Protein AF-G9KV33-F1 (afdb_monomer_lite)

InterPro domains:
  IPR001870 B30.2/SPRY domain [PS50188] (143-244)
  IPR003879 Butyrophylin-like, SPRY domain [PR01407] (159-176)
  IPR003879 Butyrophylin-like, SPRY domain [PR01407] (197-221)
  IPR006574 SPRY-associated [PF13765] (164-207)
  IPR006574 SPRY-associated [SM00589] (160-211)
  IPR013320 Concanavalin A-like lectin/glucanase domain superfamily [SSF49899] (161-233)
  IPR043136 B30.2/SPRY domain superfamily [G3DSA:2.60.120.920] (146-242)
  IPR050143 Tripartite motif-containing [PTHR24103] (5-234)

Secondary structure (DSSP, 8-state):
--HHHHHHHHHHHHHHHHHHHHHHHHHHHHHHHHHHHHHHHHHHHHHHHHHHHHHHHHHHHHHHHHHHHHHHHHHHHHHHHHHHHHHHHHHHHHHHHHHHHHHTTS-HHHHHHTHHHHHHHHHT-PPPPPPPTT-S--HHHHHTTHHHHHHHHHHHHSPPPS--B-TTTS-TTEEE-TTSS-EEE-SS---S--TTS-SSSS---BS----SS--------TT-SS------------------

Sequence (244 aa):
HDFRAKCRNMEHALREKAKAFWAMRRSYEAIAKHNQVEAAWLEGRIRQEFDKLREFLRVEEQAILDAMAEEARQKQRLVEEKMKRLAEDTEALAQEIERLQVEMKEDDVSFLMKHKSRKRRLFCTMEPEPVQPGMLIDICKYLDSLQYRVWRKMVTSVESVPFSFDPNTAAGWLSVSDDLTSVTNHGYRMQVENPERFSSAPCLLGSCVFSQGSHTWEVDLGGLPSWRVGVVRLRQDTGAEGHS

pLDDT: mean 88.41, std 12.08, range [31.11, 98.5]

Structure (mmCIF, N/CA/C/O backbone):
data_AF-G9KV33-F1
#
_entry.id   AF-G9KV33-F1
#
loop_
_atom_site.group_PDB
_atom_site.id
_atom_site.type_symbol
_atom_site.label_atom_id
_atom_site.label_alt_id
_atom_site.label_comp_id
_atom_site.label_asym_id
_atom_site.label_entity_id
_atom_site.label_seq_id
_atom_site.pdbx_PDB_ins_code
_atom_site.Cartn_x
_atom_site.Cartn_y
_atom_site.Cartn_z
_atom_site.occupancy
_atom_site.B_iso_or_equiv
_atom_site.auth_seq_id
_atom_site.auth_comp_id
_atom_site.auth_asym_id
_atom_site.auth_atom_id
_atom_site.pdbx_PDB_model_num
ATOM 1 N N . HIS A 1 1 ? 56.643 -9.062 -58.586 1.00 54.03 1 HIS A N 1
ATOM 2 C CA . HIS A 1 1 ? 55.374 -9.214 -57.842 1.00 54.03 1 HIS A CA 1
ATOM 3 C C . HIS A 1 1 ? 55.405 -8.347 -56.590 1.00 54.03 1 HIS A C 1
ATOM 5 O O . HIS A 1 1 ? 56.363 -8.405 -55.830 1.00 54.03 1 HIS A O 1
ATOM 11 N N . ASP A 1 2 ? 54.402 -7.487 -56.434 1.00 67.88 2 ASP A N 1
ATOM 12 C CA . ASP A 1 2 ? 54.403 -6.320 -55.543 1.00 67.88 2 ASP A CA 1
ATOM 13 C C . ASP A 1 2 ? 54.003 -6.654 -54.090 1.00 67.88 2 ASP A C 1
ATOM 15 O O . ASP A 1 2 ? 52.897 -6.377 -53.622 1.00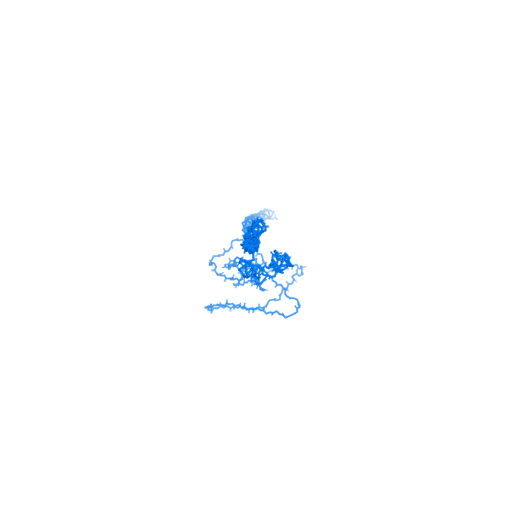 67.88 2 ASP A O 1
ATOM 19 N N . PHE A 1 3 ? 54.921 -7.283 -53.352 1.00 79.94 3 PHE A N 1
ATOM 20 C CA . PHE A 1 3 ? 54.726 -7.600 -51.931 1.00 79.94 3 PHE A CA 1
ATOM 21 C C . PHE A 1 3 ? 54.572 -6.348 -51.050 1.00 79.94 3 PHE A C 1
ATOM 23 O O . PHE A 1 3 ? 53.872 -6.394 -50.039 1.00 79.94 3 PHE A O 1
ATOM 30 N N . ARG A 1 4 ? 55.167 -5.210 -51.437 1.00 85.00 4 ARG A N 1
ATOM 31 C CA . ARG A 1 4 ? 55.078 -3.956 -50.668 1.00 85.00 4 ARG A CA 1
ATOM 32 C C . ARG A 1 4 ? 53.677 -3.347 -50.728 1.00 85.00 4 ARG A C 1
ATOM 34 O O . ARG A 1 4 ? 53.190 -2.890 -49.696 1.00 85.00 4 ARG A O 1
ATOM 41 N N . ALA A 1 5 ? 53.005 -3.372 -51.882 1.00 87.94 5 ALA A N 1
ATOM 42 C CA . ALA A 1 5 ? 51.604 -2.953 -51.962 1.00 87.94 5 ALA A CA 1
ATOM 43 C C . ALA A 1 5 ? 50.682 -3.848 -51.123 1.00 87.94 5 ALA A C 1
ATOM 45 O O . ALA A 1 5 ? 49.816 -3.338 -50.414 1.00 87.94 5 ALA A O 1
ATOM 46 N N . LYS A 1 6 ? 50.918 -5.167 -51.113 1.00 88.75 6 LYS A N 1
ATOM 47 C CA . LYS A 1 6 ? 50.155 -6.100 -50.269 1.00 88.75 6 LYS A CA 1
ATOM 48 C C . LYS A 1 6 ? 50.308 -5.789 -48.774 1.00 88.75 6 LYS A C 1
ATOM 50 O O . LYS A 1 6 ? 49.311 -5.792 -48.055 1.00 88.75 6 LYS A O 1
ATOM 55 N N . CYS A 1 7 ? 51.519 -5.464 -48.314 1.00 89.81 7 CYS A N 1
ATOM 56 C CA . CYS A 1 7 ? 51.752 -5.052 -46.926 1.00 89.81 7 CYS A CA 1
ATOM 57 C C . CYS A 1 7 ? 51.040 -3.736 -46.574 1.00 89.81 7 CYS A C 1
ATOM 59 O O . CYS A 1 7 ? 50.411 -3.667 -45.523 1.00 89.81 7 CYS A O 1
ATOM 61 N N . ARG A 1 8 ? 51.065 -2.727 -47.458 1.00 92.06 8 ARG A N 1
ATOM 62 C CA . ARG A 1 8 ? 50.332 -1.460 -47.246 1.00 92.06 8 ARG A CA 1
ATOM 63 C C . ARG A 1 8 ? 48.820 -1.670 -47.148 1.00 92.06 8 ARG A C 1
ATOM 65 O O . ARG A 1 8 ? 48.179 -1.090 -46.276 1.00 92.06 8 ARG A O 1
ATOM 72 N N . ASN A 1 9 ? 48.257 -2.540 -47.987 1.00 92.81 9 ASN A N 1
ATOM 73 C CA . ASN A 1 9 ? 46.834 -2.883 -47.921 1.00 92.81 9 ASN A CA 1
ATOM 74 C C . ASN A 1 9 ? 46.480 -3.589 -46.602 1.00 92.81 9 ASN A C 1
ATOM 76 O O . ASN A 1 9 ? 45.450 -3.287 -46.002 1.00 92.81 9 ASN A O 1
ATOM 80 N N . MET A 1 10 ? 47.342 -4.494 -46.126 1.00 94.50 10 MET A N 1
ATOM 81 C CA . MET A 1 10 ? 47.155 -5.161 -44.834 1.00 94.50 10 MET A CA 1
ATOM 82 C C . MET A 1 10 ? 47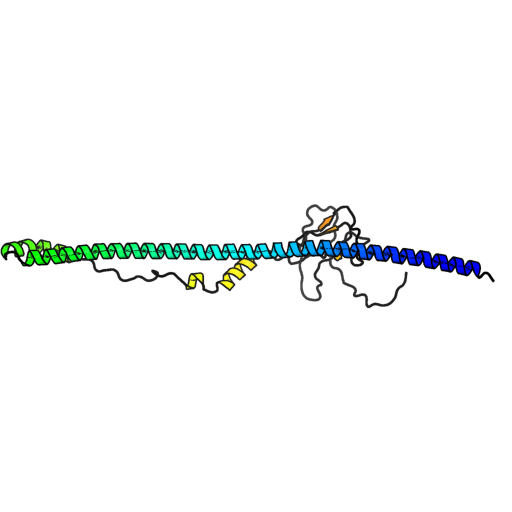.239 -4.172 -43.664 1.00 94.50 10 MET A C 1
ATOM 84 O O . MET A 1 10 ? 46.399 -4.208 -42.770 1.00 94.50 10 MET A O 1
ATOM 88 N N . GLU A 1 11 ? 48.212 -3.260 -43.682 1.00 96.00 11 GLU A N 1
ATOM 89 C CA . GLU A 1 11 ? 48.347 -2.209 -42.671 1.00 96.00 11 GLU A CA 1
ATOM 90 C C . GLU A 1 11 ? 47.096 -1.323 -42.616 1.00 96.00 11 GLU A C 1
ATOM 92 O O . GLU A 1 11 ? 46.556 -1.079 -41.536 1.00 96.00 11 GLU A O 1
ATOM 97 N N . HIS A 1 12 ? 46.590 -0.891 -43.775 1.00 95.50 12 HIS A N 1
ATOM 98 C CA . HIS A 1 12 ? 45.349 -0.126 -43.859 1.00 95.50 12 HIS A CA 1
ATOM 99 C C . HIS A 1 12 ? 44.163 -0.906 -43.269 1.00 95.50 12 HIS A C 1
ATOM 101 O O . HIS A 1 12 ? 43.431 -0.377 -42.435 1.00 95.50 12 HIS A O 1
ATOM 107 N N . ALA A 1 13 ? 44.005 -2.186 -43.625 1.00 96.19 13 ALA A N 1
ATOM 108 C CA . ALA A 1 13 ? 42.945 -3.034 -43.079 1.00 96.19 13 ALA A CA 1
ATOM 109 C C . ALA A 1 13 ? 43.039 -3.194 -41.550 1.00 96.19 13 ALA A C 1
ATOM 111 O O . ALA A 1 13 ? 42.018 -3.181 -40.862 1.00 96.19 13 ALA A O 1
ATOM 112 N N . LEU A 1 14 ? 44.251 -3.312 -40.997 1.00 96.75 14 LEU A N 1
ATOM 113 C CA . LEU A 1 14 ? 44.466 -3.369 -39.549 1.00 96.75 14 LEU A CA 1
ATOM 114 C C . LEU A 1 14 ? 44.130 -2.040 -38.860 1.00 96.75 14 LEU A C 1
ATOM 116 O O . LEU A 1 14 ? 43.531 -2.060 -37.786 1.00 96.75 14 LEU A O 1
ATOM 120 N N . ARG A 1 15 ? 44.456 -0.895 -39.474 1.00 96.38 15 ARG A N 1
ATOM 121 C CA . ARG A 1 15 ? 44.078 0.432 -38.957 1.00 96.38 15 ARG A CA 1
ATOM 122 C C . ARG A 1 15 ? 42.558 0.612 -38.918 1.00 96.38 15 ARG A C 1
ATOM 124 O O . ARG A 1 15 ? 42.040 1.074 -37.905 1.00 96.38 15 ARG A O 1
ATOM 131 N N . GLU A 1 16 ? 41.844 0.206 -39.967 1.00 96.88 16 GLU A N 1
ATOM 132 C CA . GLU A 1 16 ? 40.374 0.258 -39.991 1.00 96.88 16 GLU A CA 1
ATOM 133 C C . GLU A 1 16 ? 39.752 -0.682 -38.953 1.00 96.88 16 GLU A C 1
ATOM 135 O O . GLU A 1 16 ? 38.866 -0.270 -38.203 1.00 96.88 16 GLU A O 1
ATOM 140 N N . LYS A 1 17 ? 40.279 -1.908 -38.808 1.00 96.50 17 LYS A N 1
ATOM 141 C CA . LYS A 1 17 ? 39.870 -2.809 -37.719 1.00 96.50 17 LYS A CA 1
ATOM 142 C C . LYS A 1 17 ? 40.090 -2.164 -36.354 1.00 96.50 17 LYS A C 1
ATOM 144 O O . LYS A 1 17 ? 39.175 -2.163 -35.539 1.00 96.50 17 LYS A O 1
ATOM 149 N N . ALA A 1 18 ? 41.261 -1.576 -36.106 1.00 97.00 18 ALA A N 1
ATOM 150 C CA . ALA A 1 18 ? 41.549 -0.909 -34.839 1.00 97.00 18 ALA A CA 1
ATOM 151 C C . ALA A 1 18 ? 40.544 0.217 -34.546 1.00 97.00 18 ALA A C 1
ATOM 153 O O . ALA A 1 18 ? 40.041 0.296 -33.427 1.00 97.00 18 ALA A O 1
ATOM 154 N N . LYS A 1 19 ? 40.188 1.043 -35.542 1.00 96.94 19 LYS A N 1
ATOM 155 C CA . LYS A 1 19 ? 39.136 2.065 -35.396 1.00 96.94 19 LYS A CA 1
ATOM 156 C C . LYS A 1 19 ? 37.785 1.452 -35.019 1.00 96.94 19 LYS A C 1
ATOM 158 O O . LYS A 1 19 ? 37.133 1.971 -34.117 1.00 96.94 19 LYS A O 1
ATOM 163 N N . ALA A 1 20 ? 37.392 0.346 -35.654 1.00 96.12 20 ALA A N 1
ATOM 164 C CA . ALA A 1 20 ? 36.152 -0.359 -35.329 1.00 96.12 20 ALA A CA 1
ATOM 165 C C . ALA A 1 20 ? 36.153 -0.895 -33.884 1.00 96.12 20 ALA A C 1
ATOM 167 O O . ALA A 1 20 ? 35.187 -0.688 -33.154 1.00 96.12 20 ALA A O 1
ATOM 168 N N . PHE A 1 21 ? 37.261 -1.496 -33.430 1.00 96.00 21 PHE A N 1
ATOM 169 C CA . PHE A 1 21 ? 37.419 -1.922 -32.032 1.00 96.00 21 PHE A CA 1
ATOM 170 C C . PHE A 1 21 ? 37.322 -0.744 -31.053 1.00 96.00 21 PHE A C 1
ATOM 172 O O . PHE A 1 21 ? 36.669 -0.859 -30.016 1.00 96.00 21 PHE A O 1
ATOM 179 N N . TRP A 1 22 ? 37.927 0.403 -31.378 1.00 96.00 22 TRP A N 1
ATOM 180 C CA . TRP A 1 22 ? 37.827 1.614 -30.556 1.00 96.00 22 TRP A CA 1
ATOM 181 C C . TRP A 1 22 ? 36.401 2.172 -30.490 1.00 96.00 22 TRP A C 1
ATOM 183 O O . TRP A 1 22 ? 35.961 2.573 -29.412 1.00 96.00 22 TRP A O 1
ATOM 193 N N . ALA A 1 23 ? 35.673 2.186 -31.609 1.00 93.94 23 ALA A N 1
ATOM 194 C CA . ALA A 1 23 ? 34.271 2.597 -31.643 1.00 93.94 23 ALA A CA 1
ATOM 195 C C . ALA A 1 23 ? 33.396 1.665 -30.791 1.00 93.94 23 ALA A C 1
ATOM 197 O O . ALA A 1 23 ? 32.640 2.136 -29.944 1.00 93.94 23 ALA A O 1
ATOM 198 N N . MET A 1 24 ? 33.582 0.350 -30.934 1.00 94.19 24 MET A N 1
ATOM 199 C CA . MET A 1 24 ? 32.853 -0.654 -30.160 1.00 94.19 24 MET A CA 1
ATOM 200 C C . MET A 1 24 ? 33.126 -0.530 -28.656 1.00 94.19 24 MET A C 1
ATOM 202 O O . MET A 1 24 ? 32.202 -0.536 -27.847 1.00 94.19 24 MET A O 1
ATOM 206 N N . ARG A 1 25 ? 34.392 -0.333 -28.266 1.00 95.31 25 ARG A N 1
ATOM 207 C CA . ARG A 1 25 ? 34.757 -0.086 -26.865 1.00 95.31 25 ARG A CA 1
ATOM 208 C C . ARG A 1 25 ? 34.033 1.136 -26.294 1.00 95.31 25 ARG A C 1
ATOM 210 O O . ARG A 1 25 ? 33.525 1.060 -25.180 1.00 95.31 25 ARG A O 1
ATOM 217 N N . ARG A 1 26 ? 33.953 2.240 -27.046 1.00 93.69 26 ARG A N 1
ATOM 218 C CA . ARG A 1 26 ? 33.202 3.434 -26.620 1.00 93.69 26 ARG A CA 1
ATOM 219 C C . ARG A 1 26 ? 31.708 3.160 -26.465 1.00 93.69 26 ARG A C 1
ATOM 221 O O . ARG A 1 26 ? 31.120 3.666 -25.515 1.00 93.69 26 ARG A O 1
ATOM 228 N N . SER A 1 27 ? 31.116 2.364 -27.358 1.00 92.50 27 SER A N 1
ATOM 229 C CA . SER A 1 27 ? 29.706 1.959 -27.258 1.00 92.50 27 SER A CA 1
ATOM 230 C C . SER A 1 27 ? 29.458 1.181 -25.957 1.00 92.50 27 SER A C 1
ATOM 232 O O . SER A 1 27 ? 28.605 1.568 -25.159 1.00 92.50 27 SER A O 1
ATOM 234 N N . TYR A 1 28 ? 30.304 0.194 -25.633 1.00 93.62 28 TYR A N 1
ATOM 235 C CA . TYR A 1 28 ? 30.221 -0.526 -24.353 1.00 93.62 28 TYR A CA 1
ATOM 236 C C . TYR A 1 28 ? 30.439 0.366 -23.124 1.00 93.62 28 TYR A C 1
ATOM 238 O O . TYR A 1 28 ? 29.733 0.218 -22.128 1.00 93.62 28 TYR A O 1
ATOM 246 N N . GLU A 1 29 ? 31.386 1.306 -23.172 1.00 94.62 29 GLU A N 1
ATOM 247 C CA . GLU A 1 29 ? 31.596 2.274 -22.087 1.00 94.62 29 GLU A CA 1
ATOM 248 C C . GLU A 1 29 ? 30.366 3.182 -21.886 1.00 94.62 29 GLU A C 1
ATOM 250 O O . GLU A 1 29 ? 30.030 3.517 -20.748 1.00 94.62 29 GLU A O 1
ATOM 255 N N . ALA A 1 30 ? 29.672 3.561 -22.965 1.00 92.25 30 ALA A N 1
ATOM 256 C CA . ALA A 1 30 ? 28.431 4.330 -22.899 1.00 92.25 30 ALA A CA 1
ATOM 257 C C . ALA A 1 30 ? 27.274 3.506 -22.310 1.00 92.25 30 ALA A C 1
ATOM 259 O O . ALA A 1 30 ? 26.591 3.996 -21.411 1.00 92.25 30 ALA A O 1
ATOM 260 N N . ILE A 1 31 ? 27.106 2.251 -22.745 1.00 92.69 31 ILE A N 1
ATOM 261 C CA . ILE A 1 31 ? 26.109 1.315 -22.197 1.00 92.69 31 ILE A CA 1
ATOM 262 C C . ILE A 1 31 ? 26.347 1.094 -20.701 1.00 92.69 31 ILE A C 1
ATOM 264 O O . ILE A 1 31 ? 25.420 1.192 -19.905 1.00 92.69 31 ILE A O 1
ATOM 268 N N . ALA A 1 32 ? 27.594 0.867 -20.282 1.00 94.38 32 ALA A N 1
ATOM 269 C CA . ALA A 1 32 ? 27.912 0.657 -18.871 1.00 94.38 32 ALA A CA 1
ATOM 270 C C . ALA A 1 32 ? 27.520 1.863 -18.000 1.00 94.38 32 ALA A C 1
ATOM 272 O O . ALA A 1 32 ? 26.936 1.689 -16.931 1.00 94.38 32 ALA A O 1
ATOM 273 N N . LYS A 1 33 ? 27.804 3.087 -18.463 1.00 94.06 33 LYS A N 1
ATOM 274 C CA . LYS A 1 33 ? 27.403 4.318 -17.763 1.00 94.06 33 LYS A CA 1
ATOM 275 C C . LYS A 1 33 ? 25.887 4.486 -17.725 1.00 94.06 33 LYS A C 1
ATOM 277 O O . LYS A 1 33 ? 25.348 4.851 -16.687 1.00 94.06 33 LYS A O 1
ATOM 282 N N . HIS A 1 34 ? 25.215 4.220 -18.841 1.00 90.81 34 HIS A N 1
ATOM 283 C CA . HIS A 1 34 ? 23.761 4.282 -18.931 1.00 90.81 34 HIS A CA 1
ATOM 284 C C . HIS A 1 34 ? 23.099 3.323 -17.945 1.00 90.81 34 HIS A C 1
ATOM 286 O O . HIS A 1 34 ? 22.328 3.776 -17.106 1.00 90.81 34 HIS A O 1
ATOM 292 N N . ASN A 1 35 ? 23.508 2.053 -17.952 1.00 93.00 35 ASN A N 1
ATOM 293 C CA . ASN A 1 35 ? 22.983 1.033 -17.050 1.00 93.00 35 ASN A CA 1
ATOM 294 C C . ASN A 1 35 ? 23.198 1.399 -15.577 1.00 93.00 35 ASN A C 1
ATOM 296 O O . ASN A 1 35 ? 22.336 1.124 -14.752 1.00 93.00 35 ASN A O 1
ATOM 300 N N . GLN A 1 36 ? 24.326 2.026 -15.221 1.00 94.94 36 GLN A N 1
ATOM 301 C CA . GLN A 1 36 ? 24.549 2.498 -13.848 1.00 94.94 36 GLN A CA 1
ATOM 302 C C . GLN A 1 36 ? 23.550 3.586 -13.440 1.00 94.94 36 GLN A C 1
ATOM 304 O O . GLN A 1 3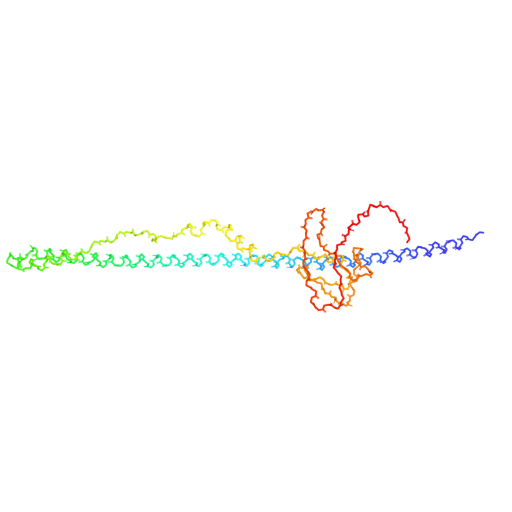6 ? 23.004 3.534 -12.338 1.00 94.94 36 GLN A O 1
ATOM 309 N N . VAL A 1 37 ? 23.308 4.563 -14.319 1.00 91.81 37 VAL A N 1
ATOM 310 C CA . VAL A 1 37 ? 22.351 5.648 -14.065 1.00 91.81 37 VAL A CA 1
ATOM 311 C C . VAL A 1 37 ? 20.926 5.104 -13.996 1.00 91.81 37 VAL A C 1
ATOM 313 O O . VAL A 1 37 ? 20.204 5.418 -13.052 1.00 91.81 37 VAL A O 1
ATOM 316 N N . GLU A 1 38 ? 20.536 4.259 -14.950 1.00 90.69 38 GLU A N 1
ATOM 317 C CA . GLU A 1 38 ? 19.209 3.643 -14.979 1.00 90.69 38 GLU A CA 1
ATOM 318 C C . GLU A 1 38 ? 18.971 2.727 -13.782 1.00 90.69 38 GLU A C 1
ATOM 320 O O . GLU A 1 38 ? 17.898 2.781 -13.194 1.00 90.69 38 GLU A O 1
ATOM 325 N N . ALA A 1 39 ? 19.965 1.938 -13.360 1.00 94.88 39 ALA A N 1
ATOM 326 C CA . ALA A 1 39 ? 19.839 1.087 -12.181 1.00 94.88 39 ALA A CA 1
ATOM 327 C C . ALA A 1 39 ? 19.607 1.913 -10.909 1.00 94.88 39 ALA A C 1
ATOM 329 O O . ALA A 1 39 ? 18.719 1.586 -10.126 1.00 94.88 39 ALA A O 1
ATOM 330 N N . ALA A 1 40 ? 20.363 2.998 -10.716 1.00 95.62 40 ALA A N 1
ATOM 331 C CA . ALA A 1 40 ? 20.184 3.882 -9.565 1.00 95.62 40 ALA A CA 1
ATOM 332 C C . ALA A 1 40 ? 18.811 4.575 -9.584 1.00 95.62 40 ALA A C 1
ATOM 334 O O . ALA A 1 40 ? 18.138 4.662 -8.554 1.00 95.62 40 ALA A O 1
ATOM 335 N N . TRP A 1 41 ? 18.375 5.035 -10.760 1.00 92.38 41 TRP A N 1
ATOM 336 C CA . TRP A 1 41 ? 17.048 5.620 -10.942 1.00 92.38 41 TRP A CA 1
ATOM 337 C C . TRP A 1 41 ? 15.933 4.601 -10.656 1.00 92.38 41 TRP A C 1
ATOM 339 O O . TRP A 1 41 ? 15.038 4.886 -9.858 1.00 92.38 41 TRP A O 1
ATOM 349 N N . LEU A 1 42 ? 16.024 3.392 -11.221 1.00 93.25 42 LEU A N 1
ATOM 350 C CA . LEU A 1 42 ? 15.050 2.313 -11.042 1.00 93.25 42 LEU A CA 1
ATOM 351 C C . LEU A 1 42 ? 14.965 1.880 -9.579 1.00 93.25 42 LEU A C 1
ATOM 353 O O . LEU A 1 42 ? 13.873 1.701 -9.046 1.00 93.25 42 LEU A O 1
ATOM 357 N N . GLU A 1 43 ? 16.104 1.757 -8.902 1.00 96.69 43 GLU A N 1
ATOM 358 C CA . GLU A 1 43 ? 16.156 1.441 -7.478 1.00 96.69 43 GLU A CA 1
ATOM 359 C C . GLU A 1 43 ? 15.433 2.510 -6.642 1.00 96.69 43 GLU A C 1
ATOM 361 O O . GLU A 1 43 ? 14.632 2.183 -5.763 1.00 96.69 43 GLU A O 1
ATOM 366 N N . GLY A 1 44 ? 15.666 3.793 -6.939 1.00 95.69 44 GLY A N 1
ATOM 367 C CA . GLY A 1 44 ? 14.947 4.904 -6.318 1.00 95.69 44 GLY A CA 1
ATOM 368 C C . GLY A 1 44 ? 13.440 4.842 -6.573 1.00 95.69 44 GLY A C 1
ATOM 369 O O . GLY A 1 44 ? 12.651 5.012 -5.642 1.00 95.69 44 GLY A O 1
ATOM 370 N N . ARG A 1 45 ? 13.032 4.536 -7.807 1.00 92.50 45 ARG A N 1
ATOM 371 C CA . ARG A 1 45 ? 11.620 4.440 -8.184 1.00 92.50 45 ARG A CA 1
ATOM 372 C C . ARG A 1 45 ? 10.913 3.273 -7.498 1.00 92.50 45 ARG A C 1
ATOM 374 O O . ARG A 1 45 ? 9.845 3.468 -6.926 1.00 92.50 45 ARG A O 1
ATOM 381 N N . ILE A 1 46 ? 11.533 2.093 -7.476 1.00 93.94 46 ILE A N 1
ATOM 382 C CA . ILE A 1 46 ? 11.016 0.926 -6.749 1.00 93.94 46 ILE A CA 1
ATOM 383 C C . ILE A 1 46 ? 10.819 1.284 -5.274 1.00 93.94 46 ILE A C 1
ATOM 385 O O . ILE A 1 46 ? 9.752 1.028 -4.723 1.00 93.94 46 ILE A O 1
ATOM 389 N N . ARG A 1 47 ? 11.801 1.933 -4.633 1.00 97.50 47 ARG A N 1
ATOM 390 C CA . ARG A 1 47 ? 11.656 2.377 -3.237 1.00 97.50 47 ARG A CA 1
ATOM 391 C C . ARG A 1 47 ? 10.452 3.297 -3.044 1.00 97.50 47 ARG A C 1
ATOM 393 O O . ARG A 1 47 ? 9.674 3.050 -2.131 1.00 97.50 47 ARG A O 1
ATOM 400 N N . GLN A 1 48 ? 10.266 4.290 -3.915 1.00 94.94 48 GLN A N 1
ATOM 401 C CA . GLN A 1 48 ? 9.125 5.207 -3.835 1.00 94.94 48 GLN A CA 1
ATOM 402 C C . GLN A 1 48 ? 7.778 4.480 -3.920 1.00 94.94 48 GLN A C 1
ATOM 404 O O . GLN A 1 48 ? 6.890 4.766 -3.119 1.00 94.94 48 GLN A O 1
ATOM 409 N N . GLU A 1 49 ? 7.614 3.529 -4.845 1.00 92.00 49 GLU A N 1
ATOM 410 C CA . GLU A 1 49 ? 6.363 2.763 -4.953 1.00 92.00 49 GLU A CA 1
ATOM 411 C C . GLU A 1 49 ? 6.103 1.917 -3.697 1.00 92.00 49 GLU A C 1
ATOM 413 O O . GLU A 1 49 ? 4.989 1.902 -3.172 1.00 92.00 49 GLU A O 1
ATOM 418 N N . PHE A 1 50 ? 7.136 1.280 -3.139 1.00 95.75 50 PHE A N 1
ATOM 419 C CA . PHE A 1 50 ? 7.008 0.555 -1.871 1.00 95.75 50 PHE A CA 1
ATOM 420 C C . PHE A 1 50 ? 6.721 1.477 -0.681 1.00 95.75 50 PHE A C 1
ATOM 422 O O . PHE A 1 50 ? 5.986 1.086 0.227 1.00 95.75 50 PHE A O 1
ATOM 429 N N . ASP A 1 51 ? 7.269 2.689 -0.667 1.00 96.94 51 ASP A N 1
ATOM 430 C CA . ASP A 1 51 ? 7.022 3.652 0.403 1.00 96.94 51 ASP A CA 1
ATOM 431 C C . ASP A 1 51 ? 5.574 4.156 0.393 1.00 96.94 51 ASP A C 1
ATOM 433 O O . ASP A 1 51 ? 4.990 4.287 1.467 1.00 96.94 51 ASP A O 1
ATOM 437 N N . LYS A 1 52 ? 4.937 4.308 -0.779 1.00 94.19 52 LYS A N 1
ATOM 438 C CA . LYS A 1 52 ? 3.487 4.579 -0.863 1.00 94.19 52 LYS A CA 1
ATOM 439 C C . LYS A 1 52 ? 2.662 3.473 -0.197 1.00 94.19 52 LYS A C 1
ATOM 441 O O . LYS A 1 52 ? 1.750 3.761 0.575 1.00 94.19 52 LYS A O 1
ATOM 446 N N . LEU A 1 53 ? 2.998 2.205 -0.457 1.00 95.75 53 LEU A N 1
ATOM 447 C CA . LEU A 1 53 ? 2.306 1.058 0.148 1.00 95.75 53 LEU A CA 1
ATOM 448 C C . LEU A 1 53 ? 2.525 0.992 1.665 1.00 95.75 53 LEU A C 1
ATOM 450 O O . LEU A 1 53 ? 1.597 0.707 2.421 1.00 95.75 53 LEU A O 1
ATOM 454 N N . ARG A 1 54 ? 3.749 1.268 2.126 1.00 97.00 54 ARG A N 1
ATOM 455 C CA . ARG A 1 54 ? 4.067 1.333 3.560 1.00 97.00 54 ARG A CA 1
ATOM 456 C C . ARG A 1 54 ? 3.317 2.459 4.253 1.00 97.00 54 ARG A C 1
ATOM 458 O O . ARG A 1 54 ? 2.831 2.254 5.359 1.00 97.00 54 ARG A O 1
ATOM 465 N N . GLU A 1 55 ? 3.220 3.621 3.618 1.00 96.81 55 GLU A N 1
ATOM 466 C CA . GLU A 1 55 ? 2.487 4.754 4.172 1.00 96.81 55 GLU A CA 1
ATOM 467 C C . GLU A 1 55 ? 0.995 4.447 4.287 1.00 96.81 55 GLU A C 1
ATOM 469 O O . GLU A 1 55 ? 0.411 4.656 5.347 1.00 96.81 55 GLU A O 1
ATOM 474 N N . PHE A 1 56 ? 0.401 3.830 3.261 1.00 97.12 56 PHE A N 1
ATOM 475 C CA . PHE A 1 56 ? -0.972 3.328 3.337 1.00 97.12 56 PHE A CA 1
ATOM 476 C C . PHE A 1 56 ? -1.178 2.403 4.548 1.00 97.12 56 PHE A C 1
ATOM 478 O O . PHE A 1 56 ? -2.135 2.571 5.303 1.00 97.12 56 PHE A O 1
ATOM 485 N N . LEU A 1 57 ? -0.268 1.443 4.760 1.00 97.19 57 LEU A N 1
ATOM 486 C CA . LEU A 1 57 ? -0.352 0.516 5.891 1.00 97.19 57 LEU A CA 1
ATOM 487 C C . LEU A 1 57 ? -0.264 1.233 7.240 1.00 97.19 57 LEU A C 1
ATOM 489 O O . LEU A 1 57 ? -1.039 0.904 8.132 1.00 97.19 57 LEU A O 1
ATOM 493 N N . ARG A 1 58 ? 0.634 2.216 7.381 1.00 98.25 58 ARG A N 1
ATOM 494 C CA . ARG A 1 58 ? 0.757 3.015 8.611 1.00 98.25 58 ARG A CA 1
ATOM 495 C C . ARG A 1 58 ? -0.513 3.798 8.910 1.00 98.25 58 ARG A C 1
ATOM 497 O O . ARG A 1 58 ? -0.963 3.816 10.051 1.00 98.25 58 ARG A O 1
ATOM 504 N N . VAL A 1 59 ? -1.096 4.428 7.891 1.00 97.62 59 VAL A N 1
ATOM 505 C CA . VAL A 1 59 ? -2.335 5.202 8.036 1.00 97.62 59 VAL A CA 1
ATOM 506 C C . VAL A 1 59 ? -3.498 4.295 8.442 1.00 97.62 59 VAL A C 1
ATOM 508 O O . VAL A 1 59 ? -4.232 4.627 9.371 1.00 97.62 59 VAL A O 1
ATOM 511 N N . GLU A 1 60 ? -3.661 3.137 7.796 1.00 97.12 60 GLU A N 1
ATOM 512 C CA . GLU A 1 60 ? -4.716 2.178 8.151 1.00 97.12 60 GLU A CA 1
ATOM 513 C C . GLU A 1 60 ? -4.504 1.566 9.545 1.00 97.12 60 GLU A C 1
ATOM 515 O O . GLU A 1 60 ? -5.465 1.450 10.305 1.00 97.12 60 GLU A O 1
ATOM 520 N N . GLU A 1 61 ? -3.268 1.217 9.916 1.00 97.81 61 GLU A N 1
ATOM 521 C CA . GLU A 1 61 ? -2.934 0.745 11.267 1.00 97.81 61 GLU A CA 1
ATOM 522 C C . GLU A 1 61 ? -3.319 1.787 12.323 1.00 97.81 61 GLU A C 1
ATOM 524 O O . GLU A 1 61 ? -4.052 1.471 13.264 1.00 97.81 61 GLU A O 1
ATOM 529 N N . GLN A 1 62 ? -2.895 3.039 12.135 1.00 98.38 62 GLN A N 1
ATOM 530 C CA . GLN A 1 62 ? -3.193 4.120 13.068 1.00 98.38 62 GLN A CA 1
ATOM 531 C C . GLN A 1 62 ? -4.699 4.383 13.170 1.00 98.38 62 GLN A C 1
ATOM 533 O O . GLN A 1 62 ? -5.226 4.483 14.275 1.00 98.38 62 GLN A O 1
ATOM 538 N N . ALA A 1 63 ? -5.418 4.413 12.045 1.00 97.50 63 ALA A N 1
ATOM 539 C CA . ALA A 1 63 ? -6.865 4.623 12.041 1.00 97.50 63 ALA A CA 1
ATOM 540 C C . ALA A 1 63 ? -7.618 3.536 12.831 1.00 97.50 63 ALA A C 1
ATOM 542 O O . ALA A 1 63 ? -8.599 3.823 13.523 1.00 97.50 63 ALA A O 1
ATOM 543 N N . ILE A 1 64 ? -7.160 2.283 12.752 1.00 97.38 64 ILE A N 1
ATOM 544 C CA . ILE A 1 64 ? -7.744 1.165 13.500 1.00 97.38 64 ILE A CA 1
ATOM 545 C C . ILE A 1 64 ? -7.430 1.287 14.995 1.00 97.38 64 ILE A C 1
ATOM 547 O O . ILE A 1 64 ? -8.328 1.090 15.819 1.00 97.38 64 ILE A O 1
ATOM 551 N N . LEU A 1 65 ? -6.192 1.643 15.350 1.00 98.12 65 LEU A N 1
ATOM 552 C CA . LEU A 1 65 ? -5.787 1.871 16.740 1.00 98.12 65 LEU A CA 1
ATOM 553 C C . LEU A 1 65 ? -6.552 3.038 17.376 1.00 98.12 65 LEU A C 1
ATOM 555 O O . LEU A 1 65 ? -7.037 2.895 18.497 1.00 98.12 65 LEU A O 1
ATOM 559 N N . ASP A 1 66 ? -6.734 4.144 16.656 1.00 98.50 66 ASP A N 1
ATOM 560 C CA . ASP A 1 66 ? -7.489 5.311 17.125 1.00 98.50 66 ASP A CA 1
ATOM 561 C C . ASP A 1 66 ? -8.963 4.963 17.359 1.00 98.50 66 ASP A C 1
ATOM 563 O O . ASP A 1 66 ? -9.538 5.289 18.401 1.00 98.50 66 ASP A O 1
ATOM 567 N N . ALA A 1 67 ? -9.576 4.229 16.424 1.00 97.75 67 ALA A N 1
ATOM 568 C CA . ALA A 1 67 ? -10.952 3.763 16.568 1.00 97.75 67 ALA A CA 1
ATOM 569 C C . ALA A 1 67 ? -11.127 2.797 17.754 1.00 97.75 67 ALA A C 1
ATOM 571 O O . ALA A 1 67 ? -12.189 2.778 18.379 1.00 97.75 67 ALA A O 1
ATOM 572 N N . MET A 1 68 ? -10.118 1.977 18.061 1.00 97.88 68 MET A N 1
ATOM 573 C CA . MET A 1 68 ? -10.110 1.102 19.238 1.00 97.88 68 MET A CA 1
ATOM 574 C C . MET A 1 68 ? -9.932 1.903 20.530 1.00 97.88 68 MET A C 1
ATOM 576 O O . MET A 1 68 ? -10.679 1.696 21.486 1.00 97.88 68 MET A O 1
ATOM 580 N N . ALA A 1 69 ? -9.007 2.864 20.546 1.00 98.12 69 ALA A N 1
ATOM 581 C CA . ALA A 1 69 ? -8.755 3.719 21.698 1.00 98.12 69 ALA A CA 1
ATOM 582 C C . ALA A 1 69 ? -9.987 4.557 22.082 1.00 98.12 69 ALA A C 1
ATOM 584 O O . ALA A 1 69 ? -10.289 4.693 23.271 1.00 98.12 69 ALA A O 1
ATOM 585 N N . GLU A 1 70 ? -10.734 5.078 21.101 1.00 98.06 70 GLU A N 1
ATOM 586 C CA . GLU A 1 70 ? -11.974 5.807 21.379 1.00 98.06 70 GLU A CA 1
ATOM 587 C C . GLU A 1 70 ? -13.075 4.884 21.915 1.00 98.06 70 GLU A C 1
ATOM 589 O O . GLU A 1 70 ? -13.748 5.249 22.880 1.00 98.06 70 GLU A O 1
ATOM 594 N N . GLU A 1 71 ? -13.225 3.666 21.378 1.00 98.19 71 GLU A N 1
ATOM 595 C CA . GLU A 1 71 ? -14.152 2.685 21.954 1.00 98.19 71 GLU A CA 1
ATOM 596 C C . GLU A 1 71 ? -13.779 2.366 23.408 1.00 98.19 71 GLU A C 1
ATOM 598 O O . GLU A 1 71 ? -14.635 2.444 24.290 1.00 98.19 71 GLU A O 1
ATOM 603 N N . ALA A 1 72 ? -12.503 2.086 23.684 1.00 97.81 72 ALA A N 1
ATOM 604 C CA . ALA A 1 72 ? -12.017 1.815 25.033 1.00 97.81 72 ALA A CA 1
ATOM 605 C C . ALA A 1 72 ? -12.311 2.985 25.988 1.00 97.81 72 ALA A C 1
ATOM 607 O O . ALA A 1 72 ? -12.841 2.775 27.082 1.00 97.81 72 ALA A O 1
ATOM 608 N N . ARG A 1 73 ? -12.056 4.231 25.558 1.00 98.25 73 ARG A N 1
ATOM 609 C CA . ARG A 1 73 ? -12.402 5.439 26.325 1.00 98.25 73 ARG A CA 1
ATOM 610 C C . ARG A 1 73 ? -13.900 5.539 26.598 1.00 98.25 73 ARG A C 1
ATOM 612 O O . ARG A 1 73 ? -14.283 5.914 27.704 1.00 98.25 73 ARG A O 1
ATOM 619 N N . GLN A 1 74 ? -14.747 5.242 25.616 1.00 97.31 74 GLN A N 1
ATOM 620 C CA . GLN A 1 74 ? -16.202 5.281 25.780 1.00 97.31 74 GLN A CA 1
ATOM 621 C C . GLN A 1 74 ? -16.692 4.231 26.779 1.00 97.31 74 GLN A C 1
ATOM 623 O O . GLN A 1 74 ? -17.466 4.572 27.675 1.00 97.31 74 GLN A O 1
ATOM 628 N N . LYS A 1 75 ? -16.216 2.983 26.670 1.00 96.50 75 LYS A N 1
ATOM 629 C CA . LYS A 1 75 ? -16.568 1.912 27.617 1.00 96.50 75 LYS A CA 1
ATOM 630 C C . LYS A 1 75 ? -16.111 2.250 29.035 1.00 96.50 75 LYS A C 1
ATOM 632 O O . LYS A 1 75 ? -16.895 2.111 29.969 1.00 96.50 75 LYS A O 1
ATOM 637 N N . GLN A 1 76 ? -14.887 2.758 29.187 1.00 97.62 76 GLN A N 1
ATOM 638 C CA . GLN A 1 76 ? -14.335 3.136 30.487 1.00 97.62 76 GLN A CA 1
ATOM 639 C C . GLN A 1 76 ? -15.164 4.235 31.164 1.00 97.62 76 GLN A C 1
ATOM 641 O O . GLN A 1 76 ? -15.558 4.071 32.317 1.00 97.62 76 GLN A O 1
ATOM 646 N N . ARG A 1 77 ? -15.508 5.310 30.436 1.00 97.44 77 ARG A N 1
ATOM 647 C CA . ARG A 1 77 ? -16.370 6.388 30.960 1.00 97.44 77 ARG A CA 1
ATOM 648 C C . ARG A 1 77 ? -17.718 5.853 31.445 1.00 97.44 77 ARG A C 1
ATOM 650 O O . ARG A 1 77 ? -18.170 6.204 32.528 1.00 97.44 77 ARG A O 1
ATOM 657 N N . LEU A 1 78 ? -18.340 4.971 30.664 1.00 96.00 78 LEU A N 1
ATOM 658 C CA . LEU A 1 78 ? -19.633 4.388 31.015 1.00 96.00 78 LEU A CA 1
ATOM 659 C C . LEU A 1 78 ? -19.557 3.529 32.289 1.00 96.00 78 LEU A C 1
ATOM 661 O O . LEU A 1 78 ? -20.451 3.598 33.133 1.00 96.00 78 LEU A O 1
ATOM 665 N N . VAL A 1 79 ? -18.494 2.733 32.441 1.00 96.00 79 VAL A N 1
ATOM 666 C CA . VAL A 1 79 ? -18.261 1.927 33.650 1.00 96.00 79 VAL A CA 1
ATOM 667 C C . VAL A 1 79 ? -18.035 2.823 34.867 1.00 96.00 79 VAL A C 1
ATOM 669 O O . VAL A 1 79 ? -18.638 2.578 35.910 1.00 96.00 79 VAL A O 1
ATOM 672 N N . GLU A 1 80 ? -17.232 3.879 34.738 1.00 97.12 80 GLU A N 1
ATOM 673 C CA . GLU A 1 80 ? -16.977 4.841 35.818 1.00 97.12 80 GLU A CA 1
ATOM 674 C C . GLU A 1 80 ? -18.260 5.547 36.274 1.00 97.12 80 GLU A C 1
ATOM 676 O O . GLU A 1 80 ? -18.526 5.638 37.473 1.00 97.12 80 GLU A O 1
ATOM 681 N N . GLU A 1 81 ? -19.105 5.986 35.338 1.00 95.88 81 GLU A N 1
ATOM 682 C CA . GLU A 1 81 ? -20.396 6.602 35.656 1.00 95.88 81 GLU A CA 1
ATOM 683 C C . GLU A 1 81 ? -21.342 5.632 36.375 1.00 95.88 81 GLU A C 1
ATOM 685 O O . GLU A 1 81 ? -21.976 6.006 37.366 1.00 95.88 81 GLU A O 1
ATOM 690 N N . LYS A 1 82 ? -21.431 4.377 35.913 1.00 94.69 82 LYS A N 1
ATOM 691 C CA . LYS A 1 82 ? -22.247 3.338 36.562 1.00 94.69 82 LYS A CA 1
ATOM 692 C C . LYS A 1 82 ? -21.721 3.005 37.959 1.00 94.69 82 LYS A C 1
ATOM 694 O O . LYS A 1 82 ? -22.514 2.912 38.891 1.00 94.69 82 LYS A O 1
ATOM 699 N N . MET A 1 83 ? -20.403 2.880 38.118 1.00 95.50 83 MET A N 1
ATOM 700 C CA . MET A 1 83 ? -19.764 2.618 39.409 1.00 95.50 83 MET A CA 1
ATOM 701 C C . MET A 1 83 ? -20.011 3.761 40.397 1.00 95.50 83 MET A C 1
ATOM 703 O O . MET A 1 83 ? -20.327 3.505 41.556 1.00 95.50 83 MET A O 1
ATOM 707 N N . LYS A 1 84 ? -19.930 5.016 39.938 1.00 96.62 84 LYS A N 1
ATOM 708 C CA . LYS A 1 84 ? -20.218 6.189 40.767 1.00 96.62 84 LYS A CA 1
ATOM 709 C C . LYS A 1 84 ? -21.670 6.206 41.251 1.00 96.62 84 LYS A C 1
ATOM 711 O O . LYS A 1 84 ? -21.892 6.390 42.441 1.00 96.62 84 LYS A O 1
ATOM 716 N N . ARG A 1 85 ? -22.640 5.968 40.360 1.00 94.06 85 ARG A N 1
ATOM 717 C CA . ARG A 1 85 ? -24.064 5.890 40.744 1.00 94.06 85 ARG A CA 1
ATOM 718 C C . ARG A 1 85 ? -24.313 4.782 41.763 1.00 94.06 85 ARG A C 1
ATOM 720 O O . ARG A 1 85 ? -24.934 5.030 42.784 1.00 94.06 85 ARG A O 1
ATOM 727 N N . LEU A 1 86 ? -23.749 3.594 41.535 1.00 94.00 86 LEU A N 1
ATOM 728 C CA . LEU A 1 86 ? -23.859 2.486 42.487 1.00 94.00 86 LEU A CA 1
ATOM 729 C C . LEU A 1 86 ? -23.241 2.824 43.849 1.00 94.00 86 LEU A C 1
ATOM 731 O O . LEU A 1 86 ? -23.786 2.419 44.873 1.00 94.00 86 LEU A O 1
ATOM 735 N N . ALA A 1 87 ? -22.132 3.567 43.887 1.00 95.00 87 ALA A N 1
ATOM 736 C CA . ALA A 1 87 ? -21.538 4.028 45.140 1.00 95.00 87 ALA A CA 1
ATOM 737 C C . ALA A 1 87 ? -22.450 5.026 45.879 1.00 95.00 87 ALA A C 1
ATOM 739 O O . ALA A 1 87 ? -22.632 4.893 47.087 1.00 95.00 87 ALA A O 1
ATOM 740 N N . GLU A 1 88 ? -23.058 5.978 45.162 1.00 94.06 88 GLU A N 1
ATOM 741 C CA . GLU A 1 88 ? -24.033 6.933 45.715 1.00 94.06 88 GLU A CA 1
ATOM 742 C C . GLU A 1 88 ? -25.286 6.218 46.254 1.00 94.06 88 GLU A C 1
ATOM 744 O O . GLU A 1 88 ? -25.713 6.489 47.377 1.00 94.06 88 GLU A O 1
ATOM 749 N N . ASP A 1 89 ? -25.825 5.252 45.505 1.00 92.06 89 ASP A N 1
ATOM 750 C CA . ASP A 1 89 ? -26.979 4.445 45.918 1.00 92.06 89 ASP A CA 1
ATOM 751 C C . ASP A 1 89 ? -26.650 3.572 47.142 1.00 92.06 89 ASP A C 1
ATOM 753 O O . ASP A 1 89 ? -27.453 3.460 48.070 1.00 92.06 89 ASP A O 1
ATOM 757 N N . THR A 1 90 ? -25.445 2.988 47.185 1.00 92.50 90 THR A N 1
ATOM 758 C CA . THR A 1 90 ? -24.970 2.179 48.323 1.00 92.50 90 THR A CA 1
ATOM 759 C C . THR A 1 90 ? -24.842 3.020 49.593 1.00 92.50 90 THR A C 1
ATOM 761 O O . THR A 1 90 ? -25.251 2.582 50.667 1.00 92.50 90 THR A O 1
ATOM 764 N N . GLU A 1 91 ? -24.317 4.240 49.480 1.00 94.50 91 GLU A N 1
ATOM 765 C CA . GLU A 1 91 ? -24.210 5.178 50.600 1.00 94.50 91 GLU A CA 1
ATOM 766 C C . GLU A 1 91 ? -25.597 5.631 51.088 1.00 94.50 91 GLU A C 1
ATOM 768 O O . GLU A 1 91 ? -25.873 5.623 52.289 1.00 94.50 91 GLU A O 1
ATOM 773 N N . ALA A 1 92 ? -26.518 5.948 50.171 1.00 91.62 92 ALA A N 1
ATOM 774 C CA . ALA A 1 92 ? -27.894 6.305 50.520 1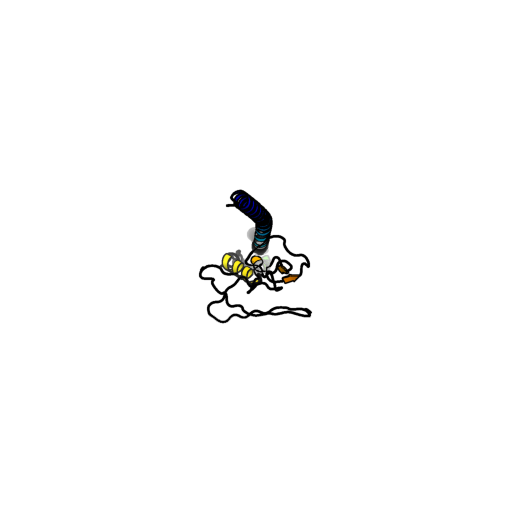.00 91.62 92 ALA A CA 1
ATOM 775 C C . ALA A 1 92 ? -28.621 5.163 51.256 1.00 91.62 92 ALA A C 1
ATOM 777 O O . ALA A 1 92 ? -29.340 5.397 52.233 1.00 91.62 92 ALA A O 1
ATOM 778 N N . LEU A 1 93 ? -28.400 3.920 50.821 1.00 91.62 93 LEU A N 1
ATOM 779 C CA . LEU A 1 93 ? -28.894 2.719 51.492 1.00 91.62 93 LEU A CA 1
ATOM 780 C C . LEU A 1 93 ? -28.310 2.561 52.899 1.00 91.62 93 LEU A C 1
ATOM 782 O O . LEU A 1 93 ? -29.061 2.297 53.839 1.00 91.62 93 LEU A O 1
ATOM 786 N N . ALA A 1 94 ? -26.998 2.751 53.065 1.00 93.31 94 ALA A N 1
ATOM 787 C CA . ALA A 1 94 ? -26.337 2.676 54.366 1.00 93.31 94 ALA A CA 1
ATOM 788 C C . ALA A 1 94 ? -26.910 3.706 55.357 1.00 93.31 94 ALA A C 1
ATOM 790 O O . ALA A 1 94 ? -27.236 3.358 56.494 1.00 93.31 94 ALA A O 1
ATOM 791 N N . GLN A 1 95 ? -27.133 4.942 54.902 1.00 93.00 95 GLN A N 1
ATOM 792 C CA . GLN A 1 95 ? -27.739 6.002 55.711 1.00 93.00 95 GLN A CA 1
ATOM 793 C C . GLN A 1 95 ? -29.188 5.687 56.114 1.00 93.00 95 GLN A C 1
ATOM 795 O O . GLN A 1 95 ? -29.597 5.988 57.239 1.00 93.00 95 GLN A O 1
ATOM 800 N N . GLU A 1 96 ? -29.988 5.074 55.233 1.00 91.56 96 GLU A N 1
ATOM 801 C CA . GLU A 1 96 ? -31.349 4.660 55.600 1.00 91.56 96 GLU A CA 1
ATOM 802 C C . GLU A 1 96 ? -31.332 3.477 56.580 1.00 91.56 96 GLU A C 1
ATOM 804 O O . GLU A 1 96 ? -32.141 3.461 57.508 1.00 91.56 96 GLU A O 1
ATOM 809 N N . ILE A 1 97 ? -30.383 2.539 56.458 1.00 92.06 97 ILE A N 1
ATOM 810 C CA . ILE A 1 97 ? -30.182 1.462 57.444 1.00 92.06 97 ILE A CA 1
ATOM 811 C C . ILE A 1 97 ? -29.862 2.048 58.826 1.00 92.06 97 ILE A C 1
ATOM 813 O O . ILE A 1 97 ? -30.514 1.678 59.804 1.00 92.06 97 ILE A O 1
ATOM 817 N N . GLU A 1 98 ? -28.917 2.988 58.925 1.00 94.81 98 GLU A N 1
ATOM 818 C CA . GLU A 1 98 ? -28.594 3.665 60.191 1.00 94.81 98 GLU A CA 1
ATOM 819 C C . GLU A 1 98 ? -29.806 4.404 60.770 1.00 94.81 98 GLU A C 1
ATOM 821 O O . GLU A 1 98 ? -30.113 4.283 61.960 1.00 94.81 98 GLU A O 1
ATOM 826 N N . ARG A 1 99 ? -30.556 5.124 59.926 1.00 92.25 99 ARG A N 1
ATOM 827 C CA . ARG A 1 99 ? -31.778 5.822 60.347 1.00 92.25 99 ARG A CA 1
ATOM 828 C C . ARG A 1 99 ? -32.800 4.852 60.936 1.00 92.25 99 ARG A C 1
ATOM 830 O O . ARG A 1 99 ? -33.364 5.138 61.991 1.00 92.25 99 ARG A O 1
ATOM 837 N N . LEU A 1 100 ? -33.028 3.707 60.289 1.00 91.94 100 LEU A N 1
ATOM 838 C CA . LEU A 1 100 ? -33.924 2.670 60.807 1.00 91.94 100 LEU A CA 1
ATOM 839 C C . LEU A 1 100 ? -33.440 2.132 62.155 1.00 91.94 100 LEU A C 1
ATOM 841 O O . LEU A 1 100 ? -34.254 1.968 63.060 1.00 91.94 100 LEU A O 1
ATOM 845 N N . GLN A 1 101 ? -32.134 1.899 62.313 1.00 94.06 101 GLN A N 1
ATOM 846 C CA . GLN A 1 101 ? -31.555 1.433 63.575 1.00 94.06 101 GLN A CA 1
ATOM 847 C C . GLN A 1 101 ? -31.735 2.441 64.719 1.00 94.06 101 GLN A C 1
ATOM 849 O O . GLN A 1 101 ? -31.941 2.027 65.860 1.00 94.06 101 GLN A O 1
ATOM 854 N N . VAL A 1 102 ? -31.666 3.748 64.437 1.00 94.50 102 VAL A N 1
ATOM 855 C CA . VAL A 1 102 ? -31.951 4.804 65.423 1.00 94.50 102 VAL A CA 1
ATOM 856 C C . VAL A 1 102 ? -33.439 4.852 65.751 1.00 94.50 102 VAL A C 1
ATOM 858 O O . VAL A 1 102 ? -33.790 4.817 66.927 1.00 94.50 102 VAL A O 1
ATOM 861 N N . GLU A 1 103 ? -34.313 4.863 64.738 1.00 92.56 103 GLU A N 1
ATOM 862 C CA . GLU A 1 103 ? -35.767 4.868 64.946 1.00 92.56 103 GLU A CA 1
ATOM 863 C C . GLU A 1 103 ? -36.213 3.647 65.776 1.00 92.56 103 GLU A C 1
ATOM 865 O O . GLU A 1 103 ? -37.071 3.781 66.639 1.00 92.56 103 GLU A O 1
ATOM 870 N N . MET A 1 104 ? -35.606 2.468 65.586 1.00 90.62 104 MET A N 1
ATOM 871 C CA . MET A 1 104 ? -35.894 1.250 66.367 1.00 90.62 104 MET A CA 1
ATOM 872 C C . MET A 1 104 ? -35.553 1.341 67.863 1.00 90.62 104 MET A C 1
ATOM 874 O O . MET A 1 104 ? -35.982 0.475 68.622 1.00 90.62 104 MET A O 1
ATOM 878 N N . LYS A 1 105 ? -34.774 2.340 68.290 1.00 93.69 105 LYS A N 1
ATOM 879 C CA . LYS A 1 105 ? -34.424 2.572 69.701 1.00 93.69 105 LYS A CA 1
ATOM 880 C C . LYS A 1 105 ? -35.318 3.624 70.372 1.00 93.69 105 LYS A C 1
ATOM 882 O O . LYS A 1 105 ? -35.112 3.916 71.547 1.00 93.69 105 LYS A O 1
ATOM 887 N N . GLU A 1 106 ? -36.250 4.227 69.635 1.00 93.25 106 GLU A N 1
ATOM 888 C CA . GLU A 1 106 ? -37.190 5.225 70.158 1.00 93.25 106 GLU A CA 1
ATOM 889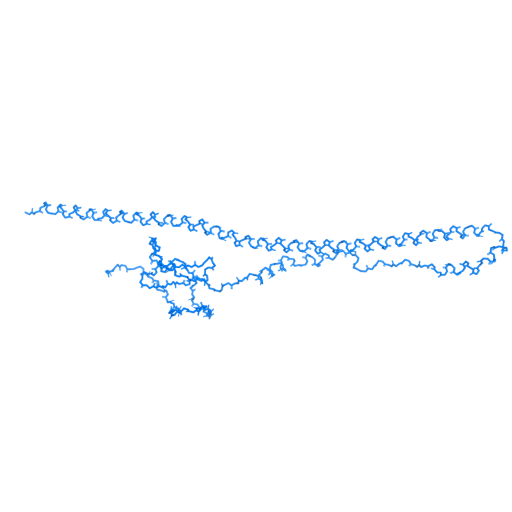 C C . GLU A 1 106 ? -38.321 4.580 70.975 1.00 93.25 106 GLU A C 1
ATOM 891 O O . GLU A 1 106 ? -38.519 3.367 70.938 1.00 93.25 106 GLU A O 1
ATOM 896 N N . ASP A 1 107 ? -39.080 5.398 71.710 1.00 94.38 107 ASP A N 1
ATOM 897 C CA . ASP A 1 107 ? -40.284 4.945 72.407 1.00 94.38 107 ASP A CA 1
ATOM 898 C C . ASP A 1 107 ? -41.401 4.530 71.429 1.00 94.38 107 ASP A C 1
ATOM 900 O O . ASP A 1 107 ? -41.475 5.010 70.292 1.00 94.38 107 ASP A O 1
ATOM 904 N N . ASP A 1 108 ? -42.310 3.667 71.893 1.00 92.12 108 ASP A N 1
ATOM 905 C CA . ASP A 1 108 ? -43.350 3.047 71.062 1.00 92.12 108 ASP A CA 1
ATOM 906 C C . ASP A 1 108 ? -44.247 4.065 70.340 1.00 92.12 108 ASP A C 1
ATOM 908 O O . ASP A 1 108 ? -44.646 3.846 69.191 1.00 92.12 108 ASP A O 1
ATOM 912 N N . VAL A 1 109 ? -44.560 5.197 70.982 1.00 91.56 109 VAL A N 1
ATOM 913 C CA . VAL A 1 109 ? -45.453 6.216 70.414 1.00 91.56 109 VAL A CA 1
ATOM 914 C C . VAL A 1 109 ? -44.735 6.977 69.300 1.00 91.56 109 VAL A C 1
ATOM 916 O O . VAL A 1 109 ? -45.279 7.106 68.198 1.00 91.56 109 VAL A O 1
ATOM 919 N N . SER A 1 110 ? -43.500 7.427 69.541 1.00 91.00 110 SER A N 1
ATOM 920 C CA . SER A 1 110 ? -42.665 8.094 68.531 1.00 91.00 110 SER A CA 1
ATOM 921 C C . SER A 1 110 ? -42.380 7.190 67.329 1.00 91.00 110 SER A C 1
ATOM 923 O O . SER A 1 110 ? -42.506 7.624 66.175 1.00 91.00 110 SER A O 1
ATOM 925 N N . PHE A 1 111 ? -42.081 5.913 67.584 1.00 92.38 111 PHE A N 1
ATOM 926 C CA . PHE A 1 111 ? -41.845 4.903 66.554 1.00 92.38 111 PHE A CA 1
ATOM 927 C C . PHE A 1 111 ? -43.075 4.693 65.658 1.00 92.38 111 PHE A C 1
ATOM 929 O O . PHE A 1 111 ? -42.959 4.689 64.425 1.00 92.38 111 PHE A O 1
ATOM 936 N N . LEU A 1 112 ? -44.266 4.563 66.257 1.00 91.81 112 LEU A N 1
ATOM 937 C CA . LEU A 1 112 ? -45.528 4.371 65.532 1.00 91.81 112 LEU A CA 1
ATOM 938 C C . LEU A 1 112 ? -45.906 5.595 64.689 1.00 91.81 112 LEU A C 1
ATOM 940 O O . LEU A 1 112 ? -46.315 5.441 63.534 1.00 91.81 112 LEU A O 1
ATOM 944 N N . MET A 1 113 ? -45.714 6.809 65.213 1.00 91.56 113 MET A N 1
ATOM 945 C CA . MET A 1 113 ? -46.051 8.051 64.502 1.00 91.56 113 MET A CA 1
ATOM 946 C C . MET A 1 113 ? -45.262 8.218 63.191 1.00 91.56 113 MET A C 1
ATOM 948 O O . MET A 1 113 ? -45.774 8.783 62.220 1.00 91.56 113 MET A O 1
ATOM 952 N N . LYS A 1 114 ? -44.041 7.670 63.108 1.00 93.06 114 LYS A N 1
ATOM 953 C CA . LYS A 1 114 ? -43.175 7.741 61.913 1.00 93.06 114 LYS A CA 1
ATOM 954 C C . LYS A 1 114 ? -43.446 6.648 60.870 1.00 93.06 114 LYS A C 1
ATOM 956 O O . LYS A 1 114 ? -42.946 6.748 59.744 1.00 93.06 114 LYS A O 1
ATOM 961 N N . HIS A 1 115 ? -44.276 5.644 61.175 1.00 90.69 115 HIS A N 1
ATOM 962 C CA . HIS A 1 115 ? -44.499 4.461 60.329 1.00 90.69 115 HIS A CA 1
ATOM 963 C C . HIS A 1 115 ? -44.889 4.797 58.879 1.00 90.69 115 HIS A C 1
ATOM 965 O O . HIS A 1 115 ? -44.317 4.261 57.927 1.00 90.69 115 HIS A O 1
ATOM 971 N N . LYS A 1 116 ? -45.846 5.717 58.689 1.00 90.50 116 LYS A N 1
ATOM 972 C CA . LYS A 1 116 ? -46.352 6.077 57.352 1.00 90.50 116 LYS A CA 1
ATOM 973 C C . LYS A 1 116 ? -45.277 6.734 56.482 1.00 90.50 116 LYS A C 1
ATOM 975 O O . LYS A 1 116 ? -45.274 6.535 55.269 1.00 90.50 116 LYS A O 1
ATOM 980 N N . SER A 1 117 ? -44.381 7.511 57.088 1.00 89.31 117 SER A N 1
ATOM 981 C CA . SER A 1 117 ? -43.260 8.154 56.396 1.00 89.31 117 SER A CA 1
ATOM 982 C C . SER A 1 117 ? -42.163 7.142 56.082 1.00 89.31 117 SER A C 1
ATOM 984 O O . SER A 1 117 ? -41.713 7.085 54.942 1.00 89.31 117 SER A O 1
ATOM 986 N N . ARG A 1 118 ? -41.815 6.275 57.042 1.00 92.25 118 ARG A N 1
ATOM 987 C CA . ARG A 1 118 ? -40.857 5.176 56.848 1.00 92.25 118 ARG A CA 1
ATOM 988 C C . ARG A 1 118 ? -41.260 4.266 55.690 1.00 92.25 118 ARG A C 1
ATOM 990 O O . ARG A 1 118 ? -40.469 4.047 54.780 1.00 92.25 118 ARG A O 1
ATOM 997 N N . LYS A 1 119 ? -42.517 3.805 55.671 1.00 89.44 119 LYS A N 1
ATOM 998 C CA . LYS A 1 119 ? -43.036 2.927 54.612 1.00 89.44 119 LYS A CA 1
ATOM 999 C C . LYS A 1 119 ? -42.913 3.552 53.218 1.00 89.44 119 LYS A C 1
ATOM 1001 O O . LYS A 1 119 ? -42.622 2.837 52.271 1.00 89.44 119 LYS A O 1
ATOM 1006 N N . ARG A 1 120 ? -43.110 4.871 53.082 1.00 87.62 120 ARG A N 1
ATOM 1007 C CA . ARG A 1 120 ? -42.931 5.561 51.792 1.00 87.62 120 ARG A CA 1
ATOM 1008 C C . ARG A 1 120 ? -41.472 5.630 51.362 1.00 87.62 120 ARG A C 1
ATOM 1010 O O . ARG A 1 120 ? -41.208 5.409 50.192 1.00 87.62 120 ARG A O 1
ATOM 1017 N N . ARG A 1 121 ? -40.546 5.923 52.281 1.00 88.56 121 ARG A N 1
ATOM 1018 C CA . ARG A 1 121 ? -39.112 6.007 51.957 1.00 88.56 121 ARG A CA 1
ATOM 1019 C C . ARG A 1 121 ? -38.559 4.659 51.496 1.00 88.56 121 ARG A C 1
ATOM 1021 O O . ARG A 1 121 ? -37.917 4.604 50.458 1.00 88.56 121 ARG A O 1
ATOM 1028 N N . LEU A 1 122 ? -38.894 3.583 52.213 1.00 83.81 122 LEU A N 1
ATOM 1029 C CA . LEU A 1 122 ? -38.452 2.219 51.888 1.00 83.81 122 LEU A CA 1
ATOM 1030 C C . LEU A 1 122 ? -39.053 1.676 50.590 1.00 83.81 122 LEU A C 1
ATOM 1032 O O . LEU A 1 122 ? -38.458 0.832 49.936 1.00 83.81 122 LEU A O 1
ATOM 1036 N N . PHE A 1 123 ? -40.240 2.150 50.209 1.00 76.00 123 PHE A N 1
ATOM 1037 C CA . PHE A 1 123 ? -40.855 1.759 48.943 1.00 76.00 123 PHE A CA 1
ATOM 1038 C C . PHE A 1 123 ? -40.135 2.364 47.723 1.00 76.00 123 PHE A C 1
ATOM 1040 O O . PHE A 1 123 ? -40.298 1.867 46.615 1.00 76.00 123 PHE A O 1
ATOM 1047 N N . CYS A 1 124 ? -39.341 3.423 47.910 1.00 64.94 124 CYS A N 1
ATOM 1048 C CA . CYS A 1 124 ? -38.617 4.105 46.835 1.00 64.94 124 CYS A CA 1
ATOM 1049 C C . CYS A 1 124 ? -37.172 3.613 46.655 1.00 64.94 124 CYS A C 1
ATOM 1051 O O . CYS A 1 124 ? -36.413 4.225 45.907 1.00 64.94 124 CYS A O 1
ATOM 1053 N N . THR A 1 125 ? -36.771 2.545 47.342 1.00 73.25 125 THR A N 1
ATOM 1054 C CA . THR A 1 125 ? -35.432 1.975 47.210 1.00 73.25 125 THR A CA 1
ATOM 1055 C C . THR A 1 125 ? -35.303 1.255 45.866 1.00 73.25 125 THR A C 1
ATOM 1057 O O . THR A 1 125 ? -36.004 0.276 45.619 1.00 73.25 125 THR A O 1
ATOM 1060 N N . MET A 1 126 ? -34.446 1.765 44.979 1.00 73.12 126 MET A N 1
ATOM 1061 C CA . MET A 1 126 ? -34.198 1.159 43.668 1.00 73.12 126 MET A CA 1
ATOM 1062 C C . MET A 1 126 ? -33.281 -0.063 43.782 1.00 73.12 126 MET A C 1
ATOM 1064 O O . MET A 1 126 ? -32.342 -0.080 44.574 1.00 73.12 126 MET A O 1
ATOM 1068 N N . GLU A 1 127 ? -33.555 -1.073 42.958 1.00 82.81 127 GLU A N 1
ATOM 1069 C CA . GLU A 1 127 ? -32.677 -2.229 42.753 1.00 82.81 127 GLU A CA 1
ATOM 1070 C C . GLU A 1 127 ? -31.543 -1.863 41.779 1.00 82.81 127 GLU A C 1
ATOM 1072 O O . GLU A 1 127 ? -31.776 -1.106 40.827 1.00 82.81 127 GLU A O 1
ATOM 1077 N N . PRO A 1 128 ? -30.327 -2.406 41.966 1.00 86.12 128 PRO A N 1
ATOM 1078 C CA . PRO A 1 128 ? -29.228 -2.166 41.045 1.00 86.12 128 PRO A CA 1
ATOM 1079 C C . PRO A 1 128 ? -29.518 -2.786 39.672 1.00 86.12 128 PRO A C 1
ATOM 1081 O O . PRO A 1 128 ? -29.932 -3.940 39.554 1.00 86.12 128 PRO A O 1
ATOM 1084 N N . GLU A 1 129 ? -29.257 -2.024 38.610 1.00 86.62 129 GLU A N 1
ATOM 1085 C CA . GLU A 1 129 ? -29.386 -2.532 37.244 1.00 86.62 129 GLU A CA 1
ATOM 1086 C C . GLU A 1 129 ? -28.333 -3.621 36.950 1.00 86.62 129 GLU A C 1
ATOM 1088 O O . GLU A 1 129 ? -27.159 -3.453 37.301 1.00 86.62 129 GLU A O 1
ATOM 1093 N N . PRO A 1 130 ? -28.703 -4.712 36.250 1.00 89.62 130 PRO A N 1
ATOM 1094 C CA . PRO A 1 130 ? -27.747 -5.735 35.848 1.00 89.62 130 PRO A CA 1
ATOM 1095 C C . PRO A 1 130 ? -26.777 -5.206 34.784 1.00 89.62 130 PRO A C 1
ATOM 1097 O O . PRO A 1 130 ? -27.093 -4.303 34.004 1.00 89.62 130 PRO A O 1
ATOM 1100 N N . VAL A 1 131 ? -25.593 -5.821 34.711 1.00 92.62 131 VAL A N 1
ATOM 1101 C CA . VAL A 1 131 ? -24.601 -5.518 33.670 1.00 92.62 131 VAL A CA 1
ATOM 1102 C C . VAL A 1 131 ? -25.205 -5.798 32.295 1.00 92.62 131 VAL A C 1
ATOM 1104 O O . VAL A 1 131 ? -25.663 -6.907 32.019 1.00 92.62 131 VAL A O 1
ATOM 1107 N N . GLN A 1 132 ? -25.196 -4.788 31.427 1.00 90.69 132 GLN A N 1
ATOM 1108 C CA . GLN A 1 132 ? -25.768 -4.903 30.089 1.00 90.69 132 GLN A CA 1
ATOM 1109 C C . GLN A 1 132 ? -24.757 -5.464 29.072 1.00 90.69 132 GLN A C 1
ATOM 1111 O O . GLN A 1 132 ? -23.544 -5.304 29.243 1.00 90.69 132 GLN A O 1
ATOM 1116 N N . PRO A 1 133 ? -25.222 -6.113 27.989 1.00 90.94 133 PRO A N 1
ATOM 1117 C CA . PRO A 1 133 ? -24.365 -6.483 26.867 1.00 90.94 133 PRO A CA 1
ATOM 1118 C C . PRO A 1 133 ? -23.689 -5.261 26.231 1.00 90.94 133 PRO A C 1
ATOM 1120 O O . PRO A 1 133 ? -24.232 -4.159 26.231 1.00 90.94 133 PRO A O 1
ATOM 1123 N N . GLY A 1 134 ? -22.504 -5.462 25.652 1.00 90.06 134 GLY A N 1
ATOM 1124 C CA . GLY A 1 134 ? -21.776 -4.394 24.961 1.00 90.06 134 GLY A CA 1
ATOM 1125 C C . GLY A 1 134 ? -21.022 -3.433 25.883 1.00 90.06 134 GLY A C 1
ATOM 1126 O O . GLY A 1 134 ? -20.621 -2.368 25.433 1.00 90.06 134 GLY A O 1
ATOM 1127 N N . MET A 1 135 ? -20.798 -3.780 27.152 1.00 93.12 135 MET A N 1
ATOM 1128 C CA . MET A 1 135 ? -19.943 -2.998 28.064 1.00 93.12 135 MET A CA 1
ATOM 1129 C C . MET A 1 135 ? -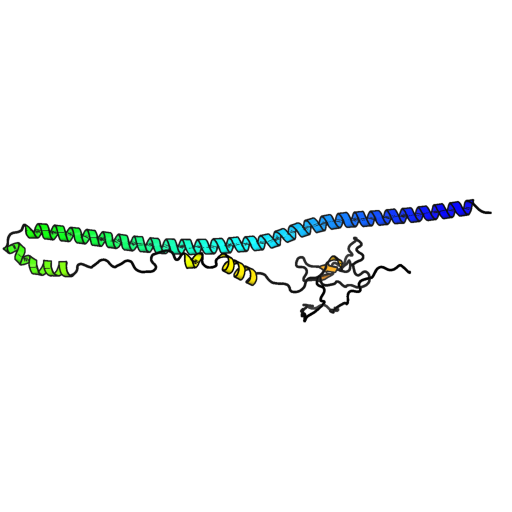18.441 -3.235 27.828 1.00 93.12 135 MET A C 1
ATOM 1131 O O . MET A 1 135 ? -17.618 -2.429 28.249 1.00 93.12 135 MET A O 1
ATOM 1135 N N . LEU A 1 136 ? -18.084 -4.328 27.148 1.00 95.88 136 LEU A N 1
ATOM 1136 C CA . LEU A 1 136 ? -16.706 -4.691 26.811 1.00 95.88 136 LEU A CA 1
ATOM 1137 C C . LEU A 1 136 ? -16.321 -4.191 25.415 1.00 95.88 136 LEU A C 1
ATOM 1139 O O . LEU A 1 136 ? -17.191 -3.898 24.594 1.00 95.88 136 LEU A O 1
ATOM 1143 N N . ILE A 1 137 ? -15.013 -4.125 25.164 1.00 97.12 137 ILE A N 1
ATOM 1144 C CA . ILE A 1 137 ? -14.452 -3.824 23.843 1.00 97.12 137 ILE A CA 1
ATOM 1145 C C . ILE A 1 137 ? -14.780 -4.973 22.882 1.00 97.12 137 ILE A C 1
ATOM 1147 O O . ILE A 1 137 ? -14.564 -6.144 23.209 1.00 97.12 137 ILE A O 1
ATOM 1151 N N . ASP A 1 138 ? -15.265 -4.642 21.688 1.00 96.12 138 ASP A N 1
ATOM 1152 C CA . ASP A 1 138 ? -15.533 -5.615 20.631 1.00 96.12 138 ASP A CA 1
ATOM 1153 C C . ASP A 1 138 ? -14.235 -6.037 19.926 1.00 96.12 138 ASP A C 1
ATOM 1155 O O . ASP A 1 138 ? -13.813 -5.455 18.931 1.00 96.12 138 ASP A O 1
ATOM 1159 N N . ILE A 1 139 ? -13.585 -7.082 20.441 1.00 96.19 139 ILE A N 1
ATOM 1160 C CA . ILE A 1 139 ? -12.339 -7.619 19.868 1.00 96.19 139 ILE A CA 1
ATOM 1161 C C . ILE A 1 139 ? -12.535 -8.056 18.405 1.00 96.19 139 ILE A C 1
ATOM 1163 O O . ILE A 1 139 ? -11.649 -7.847 17.571 1.00 96.19 139 ILE A O 1
ATOM 1167 N N . CYS A 1 140 ? -13.690 -8.645 18.080 1.00 95.38 140 CYS A N 1
ATOM 1168 C CA . CYS A 1 140 ? -13.957 -9.179 16.746 1.00 95.38 140 CYS A CA 1
ATOM 1169 C C . CYS A 1 140 ? -14.017 -8.054 15.712 1.00 95.38 140 CYS A C 1
ATOM 1171 O O . CYS A 1 140 ? -13.407 -8.169 14.655 1.00 95.38 140 CYS A O 1
ATOM 1173 N N . LYS A 1 141 ? -14.643 -6.920 16.035 1.00 94.81 141 LYS A N 1
ATOM 1174 C CA . LYS A 1 141 ? -14.675 -5.731 15.166 1.00 94.81 141 LYS A CA 1
ATOM 1175 C C . LYS A 1 141 ? -13.285 -5.294 14.670 1.00 94.81 141 LYS A C 1
ATOM 1177 O O . LYS A 1 141 ? -13.149 -4.859 13.517 1.00 94.81 141 LYS A O 1
ATOM 1182 N N . TYR A 1 142 ? -12.252 -5.422 15.506 1.00 96.50 142 TYR A N 1
ATOM 1183 C CA . TYR A 1 142 ? -10.893 -4.966 15.192 1.00 96.50 142 TYR A CA 1
ATOM 1184 C C . TYR A 1 142 ? -9.993 -6.050 14.591 1.00 96.50 142 TYR A C 1
ATOM 1186 O O . TYR A 1 142 ? -9.214 -5.746 13.690 1.00 96.50 142 TYR A O 1
ATOM 1194 N N . LEU A 1 143 ? -10.099 -7.300 15.049 1.00 96.12 143 LEU A N 1
ATOM 1195 C CA . LEU A 1 143 ? -9.216 -8.382 14.597 1.00 96.12 143 LEU A CA 1
ATOM 1196 C C . LEU A 1 143 ? -9.813 -9.267 13.505 1.00 96.12 143 LEU A C 1
ATOM 1198 O O . LEU A 1 143 ? -9.049 -9.916 12.787 1.00 96.12 143 LEU A O 1
ATOM 1202 N N . ASP A 1 144 ? -11.140 -9.295 13.348 1.00 95.19 144 ASP A N 1
ATOM 1203 C CA . ASP A 1 144 ? -11.771 -10.150 12.347 1.00 95.19 144 ASP A CA 1
ATOM 1204 C C . ASP A 1 144 ? -11.269 -9.793 10.950 1.00 95.19 144 ASP A C 1
ATOM 1206 O O . ASP A 1 144 ? -11.424 -8.662 10.465 1.00 95.19 144 ASP A O 1
ATOM 1210 N N . SER A 1 145 ? -10.628 -10.788 10.332 1.00 96.12 145 SER A N 1
ATOM 1211 C CA . SER A 1 145 ? -10.089 -10.741 8.978 1.00 96.12 145 SER A CA 1
ATOM 1212 C C . SER A 1 145 ? -9.270 -9.474 8.692 1.00 96.12 145 SER A C 1
ATOM 1214 O O . SER A 1 145 ? -9.283 -8.964 7.570 1.00 96.12 145 SER A O 1
ATOM 1216 N N . LEU A 1 146 ? -8.561 -8.949 9.702 1.00 96.06 146 LEU A N 1
ATOM 1217 C CA . LEU A 1 146 ? -7.896 -7.643 9.655 1.00 96.06 146 LEU A CA 1
ATOM 1218 C C . LEU A 1 146 ? -6.966 -7.504 8.444 1.00 96.06 146 LEU A C 1
ATOM 1220 O O . LEU A 1 146 ? -7.137 -6.599 7.629 1.00 96.06 146 LEU A O 1
ATOM 1224 N N . GLN A 1 147 ? -6.031 -8.444 8.283 1.00 95.69 147 GLN A N 1
ATOM 1225 C CA . GLN A 1 147 ? -5.077 -8.436 7.169 1.00 95.69 147 GLN A CA 1
ATOM 1226 C C . GLN A 1 147 ? -5.789 -8.425 5.814 1.00 95.69 147 GLN A C 1
ATOM 1228 O O . GLN A 1 147 ? -5.421 -7.669 4.919 1.00 95.69 147 GLN A O 1
ATOM 1233 N N . TYR A 1 148 ? -6.846 -9.225 5.677 1.00 96.31 148 TYR A N 1
ATOM 1234 C CA . TYR A 1 148 ? -7.614 -9.318 4.445 1.00 96.31 148 TYR A CA 1
ATOM 1235 C C . TYR A 1 148 ? -8.386 -8.030 4.137 1.00 96.31 148 TYR A C 1
ATOM 1237 O O . TYR A 1 148 ? -8.405 -7.581 2.993 1.00 96.31 148 TYR A O 1
ATOM 1245 N N . ARG A 1 149 ? -8.998 -7.403 5.149 1.00 95.75 149 ARG A N 1
ATOM 1246 C CA . ARG A 1 149 ? -9.712 -6.124 5.007 1.00 95.75 149 ARG A CA 1
ATOM 1247 C C . ARG A 1 149 ? -8.766 -5.007 4.574 1.00 95.75 149 ARG A C 1
ATOM 1249 O O . ARG A 1 149 ? -9.095 -4.273 3.645 1.00 95.75 149 ARG A O 1
ATOM 1256 N N . VAL A 1 150 ? -7.596 -4.913 5.209 1.00 96.75 150 VAL A N 1
ATOM 1257 C CA . VAL A 1 150 ? -6.563 -3.921 4.870 1.00 96.75 150 VAL A CA 1
ATOM 1258 C C . VAL A 1 150 ? -6.014 -4.177 3.467 1.00 96.75 150 VAL A C 1
ATOM 1260 O O . VAL A 1 150 ? -5.966 -3.256 2.656 1.00 96.75 150 VAL A O 1
ATOM 1263 N N . TRP A 1 151 ? -5.685 -5.428 3.132 1.00 95.81 151 TRP A N 1
ATOM 1264 C CA . TRP A 1 151 ? -5.227 -5.799 1.791 1.00 95.81 151 TRP A CA 1
ATOM 1265 C C . TRP A 1 151 ? -6.268 -5.478 0.714 1.00 95.81 151 TRP A C 1
ATOM 1267 O O . TRP A 1 151 ? -5.936 -4.885 -0.308 1.00 95.81 151 TRP A O 1
ATOM 1277 N N . ARG A 1 152 ? -7.544 -5.803 0.947 1.00 95.31 152 ARG A N 1
ATOM 1278 C CA . ARG A 1 152 ? -8.621 -5.515 -0.006 1.00 95.31 152 ARG A CA 1
ATOM 1279 C C . ARG A 1 152 ? -8.753 -4.010 -0.252 1.00 95.31 152 ARG A C 1
ATOM 1281 O O . ARG A 1 152 ? -8.852 -3.608 -1.406 1.00 95.31 152 ARG A O 1
ATOM 1288 N N . LYS A 1 153 ? -8.721 -3.191 0.808 1.00 94.75 153 LYS A N 1
ATOM 1289 C CA . LYS A 1 153 ? -8.716 -1.726 0.677 1.00 94.75 153 LYS A CA 1
ATOM 1290 C C . LYS A 1 153 ? -7.506 -1.236 -0.120 1.00 94.75 153 LYS A C 1
ATOM 1292 O O . LYS A 1 153 ? -7.670 -0.433 -1.029 1.00 94.75 153 LYS A O 1
ATOM 1297 N N . MET A 1 154 ? -6.319 -1.760 0.181 1.00 94.19 154 MET A N 1
ATOM 1298 C CA . MET A 1 154 ? -5.090 -1.406 -0.528 1.00 94.19 154 MET A CA 1
ATOM 1299 C C . MET A 1 154 ? -5.220 -1.674 -2.028 1.00 94.19 154 MET A C 1
ATOM 1301 O O . MET A 1 154 ? -4.956 -0.788 -2.829 1.00 94.19 154 MET A O 1
ATOM 1305 N N . VAL A 1 155 ? -5.698 -2.862 -2.411 1.00 91.00 155 VAL A N 1
ATOM 1306 C CA . VAL A 1 155 ? -5.909 -3.223 -3.820 1.00 91.00 155 VAL A CA 1
ATOM 1307 C C . VAL A 1 155 ? -6.899 -2.279 -4.499 1.00 91.00 155 VAL A C 1
ATOM 1309 O O . VAL A 1 155 ? -6.670 -1.887 -5.635 1.00 91.00 155 VAL A O 1
ATOM 1312 N N . THR A 1 156 ? -7.973 -1.872 -3.817 1.00 90.06 156 THR A N 1
ATOM 1313 C CA . THR A 1 156 ? -8.934 -0.911 -4.387 1.00 90.06 156 THR A CA 1
ATOM 1314 C C . THR A 1 156 ? -8.392 0.514 -4.508 1.00 90.06 156 THR A C 1
ATOM 1316 O O . THR A 1 156 ? -8.952 1.302 -5.263 1.00 90.06 156 THR A O 1
ATOM 1319 N N . SER A 1 157 ? -7.335 0.859 -3.770 1.00 85.06 157 SER A N 1
ATOM 1320 C CA . SER A 1 157 ? -6.699 2.181 -3.807 1.00 85.06 157 SER A CA 1
ATOM 1321 C C . SER A 1 157 ? -5.525 2.269 -4.783 1.00 85.06 157 SER A C 1
ATOM 1323 O O . SER A 1 157 ? -5.085 3.373 -5.088 1.00 85.06 157 SER A O 1
ATOM 1325 N N . VAL A 1 158 ? -4.999 1.136 -5.258 1.00 85.50 158 VAL A N 1
ATOM 1326 C CA . VAL A 1 158 ? -3.911 1.097 -6.240 1.00 85.50 158 VAL A CA 1
ATOM 1327 C C . VAL A 1 158 ? -4.507 1.038 -7.642 1.00 85.50 158 VAL A C 1
ATOM 1329 O O . VAL A 1 158 ? -5.231 0.104 -7.984 1.00 85.50 158 VAL A O 1
ATOM 1332 N N . GLU A 1 159 ? -4.172 2.021 -8.474 1.00 78.62 159 GLU A N 1
ATOM 1333 C CA . GLU A 1 159 ? -4.528 1.997 -9.890 1.00 78.62 159 GLU A CA 1
ATOM 1334 C C . GLU A 1 159 ? -3.728 0.903 -10.603 1.00 78.62 159 GLU A C 1
ATOM 1336 O O . GLU A 1 159 ? -2.495 0.892 -10.605 1.00 78.62 159 GLU A O 1
ATOM 1341 N N . SER A 1 160 ? -4.439 -0.051 -11.201 1.00 77.19 160 SER A N 1
ATOM 1342 C CA . SER A 1 160 ? -3.823 -1.037 -12.078 1.00 77.19 160 SER A CA 1
ATOM 1343 C C . SER A 1 160 ? -3.742 -0.454 -13.478 1.00 77.19 160 SER A C 1
ATOM 1345 O O . SER A 1 160 ? -4.768 -0.189 -14.104 1.00 77.19 160 SER A O 1
ATOM 1347 N N . VAL A 1 161 ? -2.521 -0.286 -13.977 1.00 72.38 161 VAL A N 1
ATOM 1348 C CA . VAL A 1 161 ? -2.310 0.049 -15.380 1.00 72.38 161 VAL A CA 1
ATOM 1349 C C . VAL A 1 161 ? -2.246 -1.260 -16.178 1.00 72.38 161 VAL A C 1
ATOM 1351 O O . VAL A 1 161 ? -1.343 -2.067 -15.946 1.00 72.38 161 VAL A O 1
ATOM 1354 N N . PRO A 1 162 ? -3.174 -1.502 -17.120 1.00 71.31 162 PRO A N 1
ATOM 1355 C CA . PRO A 1 162 ? -3.233 -2.761 -17.864 1.00 71.31 162 PRO A CA 1
ATOM 1356 C C . PRO A 1 162 ? -2.120 -2.898 -18.913 1.00 71.31 162 PRO A C 1
ATOM 1358 O O . PRO A 1 162 ? -1.919 -3.979 -19.465 1.00 71.31 162 PRO A O 1
ATOM 1361 N N . PHE A 1 163 ? -1.416 -1.809 -19.218 1.00 79.94 163 PHE A N 1
ATOM 1362 C CA . PHE A 1 163 ? -0.430 -1.747 -20.285 1.00 79.94 163 PHE A CA 1
ATOM 1363 C C . PHE A 1 163 ? 0.698 -0.779 -19.929 1.00 79.94 163 PHE A C 1
ATOM 1365 O O . PHE A 1 163 ? 0.441 0.336 -19.485 1.00 79.94 163 PHE A O 1
ATOM 1372 N N . SER A 1 164 ? 1.941 -1.183 -20.177 1.00 89.25 164 SER A N 1
ATOM 1373 C CA . SER A 1 164 ? 3.111 -0.319 -20.038 1.00 89.25 164 SER A CA 1
ATOM 1374 C C . SER A 1 164 ? 3.974 -0.359 -21.291 1.00 89.25 164 SER A C 1
ATOM 1376 O O . SER A 1 164 ? 4.018 -1.359 -22.010 1.00 89.25 164 SER A O 1
ATOM 1378 N N . PHE A 1 165 ? 4.660 0.741 -21.556 1.00 91.69 165 PHE A N 1
ATOM 1379 C CA . PHE A 1 165 ? 5.625 0.885 -22.631 1.00 91.69 165 PHE A CA 1
ATOM 1380 C C . PHE A 1 165 ? 6.993 0.337 -22.230 1.00 91.69 165 PHE A C 1
ATOM 1382 O O . PHE A 1 165 ? 7.382 0.417 -21.067 1.00 91.69 165 PHE A O 1
ATOM 1389 N N . ASP A 1 166 ? 7.733 -0.188 -23.208 1.00 91.25 166 ASP A N 1
ATOM 1390 C CA . ASP A 1 166 ? 9.117 -0.624 -23.035 1.00 91.25 166 ASP A CA 1
ATOM 1391 C C . ASP A 1 166 ? 10.096 0.482 -23.486 1.00 91.25 166 ASP A C 1
ATOM 1393 O O . ASP A 1 166 ? 10.248 0.715 -24.697 1.00 91.25 166 ASP A O 1
ATOM 1397 N N . PRO A 1 167 ? 10.801 1.151 -22.548 1.00 90.19 167 PRO A N 1
ATOM 1398 C CA . PRO A 1 167 ? 11.764 2.203 -22.869 1.00 90.19 167 PRO A CA 1
ATOM 1399 C C . PRO A 1 167 ? 12.942 1.738 -23.737 1.00 90.19 167 PRO A C 1
ATOM 1401 O O . PRO A 1 167 ? 13.529 2.565 -24.447 1.00 90.19 167 PRO A O 1
ATOM 1404 N N . ASN A 1 168 ? 13.282 0.442 -23.724 1.00 90.44 168 ASN A N 1
ATOM 1405 C CA . ASN A 1 168 ? 14.382 -0.114 -24.520 1.00 90.44 168 ASN A CA 1
ATOM 1406 C C . ASN A 1 168 ? 14.061 -0.140 -26.010 1.00 90.44 168 ASN A C 1
ATOM 1408 O O . ASN A 1 168 ? 14.955 0.025 -26.834 1.00 90.44 168 ASN A O 1
ATOM 1412 N N . THR A 1 169 ? 12.783 -0.268 -26.360 1.00 90.69 169 THR A N 1
ATOM 1413 C CA . THR A 1 169 ? 12.337 -0.270 -27.759 1.00 90.69 169 THR A CA 1
ATOM 1414 C C . THR A 1 169 ? 12.126 1.139 -28.308 1.00 90.69 169 THR A C 1
ATOM 1416 O O . THR A 1 169 ? 12.081 1.337 -29.523 1.00 90.69 169 THR A O 1
ATOM 1419 N N . ALA A 1 170 ? 12.009 2.140 -27.431 1.00 90.56 170 ALA A N 1
ATOM 1420 C CA . ALA A 1 170 ? 11.669 3.495 -27.830 1.00 90.56 170 ALA A CA 1
ATOM 1421 C C . ALA A 1 170 ? 12.716 4.101 -28.771 1.00 90.56 170 ALA A C 1
ATOM 1423 O O . ALA A 1 170 ? 13.924 4.034 -28.527 1.00 90.56 170 ALA A O 1
ATOM 1424 N N . ALA A 1 171 ? 12.255 4.735 -29.850 1.00 89.19 171 ALA A N 1
ATOM 1425 C CA . ALA A 1 171 ? 13.131 5.519 -30.710 1.00 89.19 171 ALA A CA 1
ATOM 1426 C C . ALA A 1 171 ? 13.916 6.542 -29.878 1.00 89.19 171 ALA A C 1
ATOM 1428 O O . ALA A 1 171 ? 13.384 7.117 -28.934 1.00 89.19 171 ALA A O 1
ATOM 1429 N N . GLY A 1 172 ? 15.180 6.792 -30.227 1.00 85.50 172 GLY A N 1
ATOM 1430 C CA . GLY A 1 172 ? 16.104 7.506 -29.336 1.00 85.50 172 GLY A CA 1
ATOM 1431 C C . GLY A 1 172 ? 15.706 8.939 -28.955 1.00 85.50 172 GLY A C 1
ATOM 1432 O O . GLY A 1 172 ? 16.333 9.502 -28.074 1.00 85.50 172 GLY A O 1
ATOM 1433 N N . TRP A 1 173 ? 14.718 9.553 -29.603 1.00 86.38 173 TRP A N 1
ATOM 1434 C CA . TRP A 1 173 ? 14.190 10.887 -29.268 1.00 86.38 173 TRP A CA 1
ATOM 1435 C C . TRP A 1 173 ? 12.821 10.850 -28.565 1.00 86.38 173 TRP A C 1
ATOM 1437 O O . TRP A 1 173 ? 12.213 11.895 -28.333 1.00 86.38 173 TRP A O 1
ATOM 1447 N N . LEU A 1 174 ? 12.318 9.658 -28.241 1.00 90.25 174 LEU A N 1
ATOM 1448 C CA . LEU A 1 174 ? 11.128 9.456 -27.423 1.00 90.25 174 LEU A CA 1
ATOM 1449 C C . LEU A 1 174 ? 11.536 9.164 -25.978 1.00 90.25 174 LEU A C 1
ATOM 1451 O O . LEU A 1 174 ? 12.518 8.470 -25.725 1.00 90.25 174 LEU A O 1
ATOM 1455 N N . SER A 1 175 ? 10.748 9.674 -25.042 1.00 87.50 175 SER A N 1
ATOM 1456 C CA . SER A 1 175 ? 10.880 9.442 -23.607 1.00 87.50 175 SER A CA 1
ATOM 1457 C C . SER A 1 175 ? 9.588 8.855 -23.064 1.00 87.50 175 SER A C 1
ATOM 1459 O O . SER A 1 175 ? 8.497 9.322 -23.398 1.00 87.50 175 SER A O 1
ATOM 1461 N N . VAL A 1 176 ? 9.723 7.842 -22.219 1.00 89.94 176 VAL A N 1
ATOM 1462 C CA . VAL A 1 176 ? 8.612 7.199 -21.515 1.00 89.94 176 VAL A CA 1
ATOM 1463 C C . VAL A 1 176 ? 8.529 7.789 -20.104 1.00 89.94 176 VAL A C 1
ATOM 1465 O O . VAL A 1 176 ? 9.561 8.100 -19.513 1.00 89.94 176 VAL A O 1
ATOM 1468 N N . SER A 1 177 ? 7.319 7.999 -19.588 1.00 89.38 177 SER A N 1
ATOM 1469 C CA . SER A 1 177 ? 7.087 8.471 -18.218 1.00 89.38 177 SER A CA 1
ATOM 1470 C C . SER A 1 177 ? 7.499 7.443 -17.155 1.00 89.38 177 SER A C 1
ATOM 1472 O O . SER A 1 177 ? 7.627 6.253 -17.433 1.00 89.38 177 SER A O 1
ATOM 1474 N N . ASP A 1 178 ? 7.655 7.896 -15.909 1.00 85.81 178 ASP A N 1
ATOM 1475 C CA . ASP A 1 178 ? 8.094 7.065 -14.773 1.00 85.81 178 ASP A CA 1
ATOM 1476 C C . ASP A 1 178 ? 7.136 5.913 -14.416 1.00 85.81 178 ASP A C 1
ATOM 1478 O O . ASP A 1 178 ? 7.530 4.947 -13.764 1.00 85.81 178 ASP A O 1
ATOM 1482 N N . ASP A 1 179 ? 5.859 6.038 -14.774 1.00 85.81 179 ASP A N 1
ATOM 1483 C CA . ASP A 1 179 ? 4.820 5.013 -14.615 1.00 85.81 179 ASP A CA 1
ATOM 1484 C C . ASP A 1 179 ? 4.684 4.108 -15.852 1.00 85.81 179 ASP A C 1
ATOM 1486 O O . ASP A 1 179 ? 3.868 3.189 -15.867 1.00 85.81 179 ASP A O 1
ATOM 1490 N N . LEU A 1 180 ? 5.509 4.346 -16.876 1.00 90.06 180 LEU A N 1
ATOM 1491 C CA . LEU A 1 180 ? 5.553 3.612 -18.136 1.00 90.06 180 LEU A CA 1
ATOM 1492 C C . LEU A 1 180 ? 4.271 3.698 -18.978 1.00 90.06 180 LEU A C 1
ATOM 1494 O O . LEU A 1 180 ? 4.077 2.876 -19.870 1.00 90.06 180 LEU A O 1
ATOM 1498 N N . THR A 1 181 ? 3.397 4.676 -18.735 1.00 90.19 181 THR A N 1
ATOM 1499 C CA . THR A 1 181 ? 2.080 4.766 -19.400 1.00 90.19 181 THR A CA 1
ATOM 1500 C C . THR A 1 181 ? 1.998 5.840 -20.473 1.00 90.19 181 THR A C 1
ATOM 1502 O O . THR A 1 181 ? 1.085 5.826 -21.294 1.00 90.19 181 THR A O 1
ATOM 1505 N N . SER A 1 182 ? 2.946 6.775 -20.480 1.00 89.31 182 SER A N 1
ATOM 1506 C CA . SER A 1 182 ? 2.909 7.964 -21.322 1.00 89.31 182 SER A CA 1
ATOM 1507 C C . SER A 1 182 ? 4.204 8.120 -22.101 1.00 89.31 182 SER A C 1
ATOM 1509 O O . SER A 1 182 ? 5.288 7.746 -21.652 1.00 89.31 182 SER A O 1
ATOM 1511 N N . VAL A 1 183 ? 4.092 8.707 -23.290 1.00 90.00 183 VAL A N 1
ATOM 1512 C CA . VAL A 1 183 ? 5.221 8.921 -24.194 1.00 90.00 183 VAL A CA 1
ATOM 1513 C C . VAL A 1 183 ? 5.267 10.379 -24.589 1.00 90.00 183 VAL A C 1
ATOM 1515 O O . VAL A 1 183 ? 4.267 10.972 -24.986 1.00 90.00 183 VAL A O 1
ATOM 1518 N N . THR A 1 184 ? 6.455 10.956 -24.512 1.00 87.69 184 THR A N 1
ATOM 1519 C CA . THR A 1 184 ? 6.728 12.331 -24.917 1.00 87.69 184 THR A CA 1
ATOM 1520 C C . THR A 1 184 ? 7.897 12.362 -25.892 1.00 87.69 184 THR A C 1
ATOM 1522 O O . THR A 1 184 ? 8.729 11.458 -25.933 1.00 87.69 184 THR A O 1
ATOM 1525 N N . ASN A 1 185 ? 7.948 13.393 -26.733 1.00 85.12 185 ASN A N 1
ATOM 1526 C CA . ASN A 1 185 ? 9.092 13.628 -27.604 1.00 85.12 185 ASN A CA 1
ATOM 1527 C C . ASN A 1 185 ? 10.052 14.573 -26.882 1.00 85.12 185 ASN A C 1
ATOM 1529 O O . ASN A 1 185 ? 9.712 15.728 -26.630 1.00 85.12 185 ASN A O 1
ATOM 1533 N N . HIS A 1 186 ? 11.238 14.077 -26.546 1.00 71.44 186 HIS A N 1
ATOM 1534 C CA . HIS A 1 186 ? 12.246 14.840 -25.816 1.00 71.44 186 HIS A CA 1
ATOM 1535 C C . HIS A 1 186 ? 13.069 15.767 -26.729 1.00 71.44 186 HIS A C 1
ATOM 1537 O O . HIS A 1 186 ? 13.838 16.595 -26.247 1.00 71.44 186 HIS A O 1
ATOM 1543 N N . GLY A 1 187 ? 12.923 15.655 -28.055 1.00 65.62 187 GLY A N 1
ATOM 1544 C CA . GLY A 1 187 ? 13.568 16.521 -29.049 1.00 65.62 187 GLY A CA 1
ATOM 1545 C C . GLY A 1 187 ? 15.058 16.245 -29.294 1.00 65.62 187 GLY A C 1
ATOM 1546 O O . GLY A 1 187 ? 15.563 16.587 -30.362 1.00 65.62 187 GLY A O 1
ATOM 1547 N N . TYR A 1 188 ? 15.761 15.586 -28.368 1.00 68.00 188 TYR A N 1
ATOM 1548 C CA . TYR A 1 188 ? 17.154 15.156 -28.523 1.00 68.00 188 TYR A CA 1
ATOM 1549 C C . TYR A 1 188 ? 17.287 13.631 -28.503 1.00 68.00 188 TYR A C 1
ATOM 1551 O O . TYR A 1 188 ? 16.552 12.934 -27.809 1.00 68.00 188 TYR A O 1
ATOM 1559 N N . ARG A 1 189 ? 18.237 13.106 -29.287 1.00 71.12 189 ARG A N 1
ATOM 1560 C CA . ARG A 1 189 ? 18.466 11.664 -29.439 1.00 71.12 189 ARG A CA 1
ATOM 1561 C C . ARG A 1 189 ? 19.389 11.138 -28.336 1.00 71.12 189 ARG A C 1
ATOM 1563 O O . ARG A 1 189 ? 20.484 11.667 -28.150 1.00 71.12 189 ARG A O 1
ATOM 1570 N N . MET A 1 190 ? 18.981 10.067 -27.660 1.00 73.31 190 MET A N 1
ATOM 1571 C CA . MET A 1 190 ? 19.829 9.287 -26.765 1.00 73.31 190 MET A CA 1
ATOM 1572 C C . MET A 1 190 ? 21.085 8.818 -27.498 1.00 73.31 190 MET A C 1
ATOM 1574 O O . MET A 1 190 ? 21.024 8.356 -28.638 1.00 73.31 190 MET A O 1
ATOM 1578 N N . GLN A 1 191 ? 22.229 8.944 -26.828 1.00 70.06 191 GLN A N 1
ATOM 1579 C CA . GLN A 1 191 ? 23.535 8.602 -27.399 1.00 70.06 191 GLN A CA 1
ATOM 1580 C C . GLN A 1 191 ? 23.916 7.130 -27.216 1.00 70.06 191 GLN A C 1
ATOM 1582 O O . GLN A 1 191 ? 24.914 6.687 -27.777 1.00 70.06 191 GLN A O 1
ATOM 1587 N N . VAL A 1 192 ? 23.150 6.380 -26.425 1.00 84.19 192 VAL A N 1
ATOM 1588 C CA . VAL A 1 192 ? 23.422 4.971 -26.144 1.00 84.19 192 VAL A CA 1
ATOM 1589 C C . VAL A 1 192 ? 22.806 4.131 -27.252 1.00 84.19 192 VAL A C 1
ATOM 1591 O O . VAL A 1 192 ? 21.602 4.206 -27.507 1.00 84.19 192 VAL A O 1
ATOM 1594 N N . GLU A 1 193 ? 23.640 3.346 -27.924 1.00 83.00 193 GLU A N 1
ATOM 1595 C CA . GLU A 1 193 ? 23.179 2.401 -28.932 1.00 83.00 193 GLU A CA 1
ATOM 1596 C C . GLU A 1 193 ? 22.468 1.230 -28.253 1.00 83.00 193 GLU A C 1
ATOM 1598 O O . GLU A 1 193 ? 23.008 0.597 -27.348 1.00 83.00 193 GLU A O 1
ATOM 1603 N N . ASN A 1 194 ? 21.254 0.932 -28.708 1.00 87.12 194 ASN A N 1
ATOM 1604 C CA . ASN A 1 194 ? 20.537 -0.287 -28.366 1.00 87.12 194 ASN A CA 1
ATOM 1605 C C . ASN A 1 194 ? 19.887 -0.816 -29.659 1.00 87.12 194 ASN A C 1
ATOM 1607 O O . ASN A 1 194 ? 19.095 -0.082 -30.259 1.00 87.12 194 ASN A O 1
ATOM 1611 N N . PRO A 1 195 ? 20.227 -2.037 -30.119 1.00 87.12 195 PRO A N 1
ATOM 1612 C CA . PRO A 1 195 ? 19.676 -2.609 -31.349 1.00 87.12 195 PRO A CA 1
ATOM 1613 C C . PRO A 1 195 ? 18.158 -2.836 -31.299 1.00 87.12 195 PRO A C 1
ATOM 1615 O O . PRO A 1 195 ? 17.534 -2.917 -32.352 1.00 87.12 195 PRO A O 1
ATOM 1618 N N . GLU A 1 196 ? 17.555 -2.902 -30.110 1.00 88.25 196 GLU A N 1
ATOM 1619 C CA . GLU A 1 196 ? 16.103 -3.038 -29.935 1.00 88.25 196 GLU A CA 1
ATOM 1620 C C . GLU A 1 196 ? 15.341 -1.736 -30.244 1.00 88.25 196 GLU A C 1
ATOM 1622 O O . GLU A 1 196 ? 14.129 -1.763 -30.470 1.00 88.25 196 GLU A O 1
ATOM 1627 N N . ARG A 1 197 ? 16.032 -0.585 -30.285 1.00 88.50 197 ARG A N 1
ATOM 1628 C CA . ARG A 1 197 ? 15.405 0.718 -30.546 1.00 88.50 197 ARG A CA 1
ATOM 1629 C C . ARG A 1 197 ? 15.025 0.881 -32.009 1.00 88.50 197 ARG A C 1
ATOM 1631 O O . ARG A 1 197 ? 15.821 0.642 -32.920 1.00 88.50 197 ARG A O 1
ATOM 1638 N N . PHE A 1 198 ? 13.858 1.475 -32.242 1.00 86.12 198 PHE A N 1
ATOM 1639 C CA . PHE A 1 198 ? 13.510 1.952 -33.578 1.00 86.12 198 PHE A CA 1
ATOM 1640 C C . PHE A 1 198 ? 14.437 3.093 -34.015 1.00 86.12 198 PHE A C 1
ATOM 1642 O O . PHE A 1 198 ? 14.503 4.157 -33.400 1.00 86.12 198 PHE A O 1
ATOM 1649 N N . SER A 1 199 ? 15.161 2.876 -35.112 1.00 80.69 199 SER A N 1
ATOM 1650 C CA . SER A 1 199 ? 16.143 3.831 -35.639 1.00 80.69 199 SER A CA 1
ATOM 1651 C C . SER A 1 199 ? 15.575 4.768 -36.708 1.00 80.69 199 SER A C 1
ATOM 1653 O O . SER A 1 199 ? 16.069 5.885 -36.864 1.00 80.69 199 SER A O 1
ATOM 1655 N N . SER A 1 200 ? 14.545 4.327 -37.437 1.00 81.06 200 SER A N 1
ATOM 1656 C CA . SER A 1 200 ? 14.001 5.000 -38.625 1.00 81.06 200 SER A CA 1
ATOM 1657 C C . SER A 1 200 ? 12.586 5.560 -38.445 1.00 81.06 200 SER A C 1
ATOM 1659 O O . SER A 1 200 ? 12.141 6.352 -39.273 1.00 81.06 200 SER A O 1
ATOM 1661 N N . ALA A 1 201 ? 11.881 5.185 -37.375 1.00 83.88 201 ALA A N 1
ATOM 1662 C CA . ALA A 1 201 ? 10.513 5.619 -37.105 1.00 83.88 201 ALA A CA 1
ATOM 1663 C C . ALA A 1 201 ? 10.339 6.019 -35.629 1.00 83.88 201 ALA A C 1
ATOM 1665 O O . ALA A 1 201 ? 10.951 5.385 -34.768 1.00 83.88 201 ALA A O 1
ATOM 1666 N N . PRO A 1 202 ? 9.508 7.036 -35.314 1.00 86.00 202 PRO A N 1
ATOM 1667 C CA . PRO A 1 202 ? 9.182 7.429 -33.943 1.00 86.00 202 PRO A CA 1
ATOM 1668 C C . PRO A 1 202 ? 8.206 6.416 -33.327 1.00 86.00 202 PRO A C 1
ATOM 1670 O O . PRO A 1 202 ? 7.027 6.701 -33.130 1.00 86.00 202 PRO A O 1
ATOM 1673 N N . CYS A 1 203 ? 8.698 5.205 -33.086 1.00 89.25 203 CYS A N 1
ATOM 1674 C CA . CYS A 1 203 ? 7.930 4.086 -32.564 1.00 89.25 203 CYS A CA 1
ATOM 1675 C C . CYS A 1 203 ? 8.527 3.591 -31.247 1.00 89.25 203 CYS A C 1
ATOM 1677 O O . CYS A 1 203 ? 9.698 3.823 -30.942 1.00 89.25 203 CYS A O 1
ATOM 1679 N N . LEU A 1 204 ? 7.695 2.892 -30.490 1.00 91.38 204 LEU A N 1
ATOM 1680 C CA . LEU A 1 204 ? 8.052 2.106 -29.320 1.00 91.38 204 LEU A CA 1
ATOM 1681 C C . LEU A 1 204 ? 7.037 0.966 -29.180 1.00 91.38 204 LEU A C 1
ATOM 1683 O O . LEU A 1 204 ? 5.964 1.021 -29.787 1.00 91.38 204 LEU A O 1
ATOM 1687 N N . LEU A 1 205 ? 7.377 -0.053 -28.400 1.00 91.81 205 LEU A N 1
ATOM 1688 C CA . LEU A 1 205 ? 6.518 -1.199 -28.117 1.00 91.81 205 LEU A CA 1
ATOM 1689 C C . LEU A 1 205 ? 5.988 -1.153 -26.684 1.00 91.81 205 LEU A C 1
ATOM 1691 O O . LEU A 1 205 ? 6.525 -0.467 -25.815 1.00 91.81 205 LEU A O 1
ATOM 1695 N N . GLY A 1 206 ? 4.922 -1.915 -26.455 1.00 90.50 206 GLY A N 1
ATOM 1696 C CA . GLY A 1 206 ? 4.518 -2.300 -25.109 1.00 90.50 206 GLY A CA 1
ATOM 1697 C C . GLY A 1 206 ? 5.453 -3.354 -24.524 1.00 90.50 206 GLY A C 1
ATOM 1698 O O . GLY A 1 206 ? 6.077 -4.113 -25.262 1.00 90.50 206 GLY A O 1
ATOM 1699 N N . SER A 1 207 ? 5.493 -3.434 -23.199 1.00 87.19 207 SER A N 1
ATOM 1700 C CA . SER A 1 207 ? 6.266 -4.421 -22.436 1.00 87.19 207 SER A CA 1
ATOM 1701 C C . SER A 1 207 ? 5.683 -5.839 -22.506 1.00 87.19 207 SER A C 1
ATOM 1703 O O . SER A 1 207 ? 6.373 -6.821 -22.240 1.00 87.19 207 SER A O 1
ATOM 1705 N N . CYS A 1 208 ? 4.400 -5.960 -22.854 1.00 84.75 208 CYS A N 1
ATOM 1706 C CA . CYS A 1 208 ? 3.669 -7.220 -22.851 1.00 84.75 208 CYS A CA 1
ATOM 1707 C C . CYS A 1 208 ? 3.526 -7.807 -24.259 1.00 84.75 208 CYS A C 1
ATOM 1709 O O . CYS A 1 208 ? 3.163 -7.118 -25.213 1.00 84.75 208 CYS A O 1
ATOM 1711 N N . VAL A 1 209 ? 3.745 -9.120 -24.363 1.00 86.31 209 VAL A N 1
ATOM 1712 C CA . VAL A 1 209 ? 3.508 -9.907 -25.579 1.00 86.31 209 VAL A CA 1
ATOM 1713 C C . VAL A 1 209 ? 2.287 -10.790 -25.364 1.00 86.31 209 VAL A C 1
ATOM 1715 O O . VAL A 1 209 ? 2.210 -11.543 -24.394 1.00 86.31 209 VAL A O 1
ATOM 1718 N N . PHE A 1 210 ? 1.342 -10.730 -26.297 1.00 84.88 210 PHE A N 1
ATOM 1719 C CA . PHE A 1 210 ? 0.105 -11.501 -26.235 1.00 84.88 210 PHE A CA 1
ATOM 1720 C C . PHE A 1 210 ? 0.178 -12.707 -27.173 1.00 84.88 210 PHE A C 1
ATOM 1722 O O . PHE A 1 210 ? 0.506 -12.567 -28.351 1.00 84.88 210 PHE A O 1
ATOM 1729 N N . SER A 1 211 ? -0.144 -13.897 -26.661 1.00 86.00 211 SER A N 1
ATOM 1730 C CA . SER A 1 211 ? -0.172 -15.141 -27.446 1.00 86.00 211 SER A CA 1
ATOM 1731 C C . SER A 1 211 ? -1.576 -15.731 -27.600 1.00 86.00 211 SER A C 1
ATOM 1733 O O . SER A 1 211 ? -1.849 -16.393 -28.600 1.00 86.00 211 SER A O 1
ATOM 1735 N N . GLN A 1 212 ? -2.468 -15.498 -26.631 1.00 87.50 212 GLN A N 1
ATOM 1736 C CA . GLN A 1 212 ? -3.838 -16.018 -26.591 1.00 87.50 212 GLN A CA 1
ATOM 1737 C C . GLN A 1 212 ? -4.769 -15.050 -25.838 1.00 87.50 212 GLN A C 1
ATOM 1739 O O . GLN A 1 212 ? -4.306 -14.220 -25.053 1.00 87.50 212 GLN A O 1
ATOM 1744 N N . GLY A 1 213 ? -6.083 -15.185 -26.051 1.00 89.06 213 GLY A N 1
ATOM 1745 C CA . GLY A 1 213 ? -7.120 -14.410 -25.358 1.00 89.06 213 GLY A CA 1
ATOM 1746 C C . GLY A 1 213 ? -7.575 -13.145 -26.094 1.00 89.06 213 GLY A C 1
ATOM 1747 O O . GLY A 1 213 ? -7.234 -12.930 -27.256 1.00 89.06 213 GLY A O 1
ATOM 1748 N N . SER A 1 214 ? -8.374 -12.329 -25.402 1.00 89.12 214 SER A N 1
ATOM 1749 C CA . SER A 1 214 ? -8.868 -11.028 -25.870 1.00 89.12 214 SER A CA 1
ATOM 1750 C C . SER A 1 214 ? -8.284 -9.929 -24.989 1.00 89.12 214 SER A C 1
ATOM 1752 O O . SER A 1 214 ? -8.397 -10.014 -23.768 1.00 89.12 214 SER A O 1
ATOM 1754 N N . HIS A 1 215 ? -7.690 -8.909 -25.607 1.00 86.81 215 HIS A N 1
ATOM 1755 C CA . HIS A 1 215 ? -6.994 -7.817 -24.922 1.00 86.81 215 HIS A CA 1
ATOM 1756 C C . HIS A 1 215 ? -7.488 -6.479 -25.462 1.00 86.81 215 HIS A C 1
ATOM 1758 O O . HIS A 1 215 ? -7.628 -6.326 -26.675 1.00 86.81 215 HIS A O 1
ATOM 1764 N N . THR A 1 216 ? -7.724 -5.523 -24.566 1.00 86.69 216 THR A N 1
ATOM 1765 C CA . THR A 1 216 ? -8.207 -4.180 -24.904 1.00 86.69 216 THR A CA 1
ATOM 1766 C C . THR A 1 216 ? -7.341 -3.152 -24.193 1.00 86.69 216 THR A C 1
ATOM 1768 O O . THR A 1 216 ? -7.049 -3.305 -23.009 1.00 86.69 216 THR A O 1
ATOM 1771 N N . TRP A 1 217 ? -6.946 -2.106 -24.911 1.00 85.69 217 TRP A N 1
ATOM 1772 C CA . TRP A 1 217 ? -6.260 -0.943 -24.361 1.00 85.69 217 TRP A CA 1
ATOM 1773 C C . TRP A 1 217 ? -6.861 0.322 -24.965 1.00 85.69 217 TRP A C 1
ATOM 1775 O O . TRP A 1 217 ? -7.342 0.324 -26.100 1.00 85.69 217 TRP A O 1
ATOM 1785 N N . GLU A 1 218 ? -6.803 1.398 -24.197 1.00 87.81 218 GLU A N 1
ATOM 1786 C CA . GLU A 1 218 ? -7.201 2.732 -24.620 1.00 87.81 218 GLU A CA 1
ATOM 1787 C C . GLU A 1 218 ? -5.966 3.625 -24.571 1.00 87.81 218 GLU A C 1
ATOM 1789 O O . GLU A 1 218 ? -5.098 3.457 -23.714 1.00 87.81 218 GLU A O 1
ATOM 1794 N N . VAL A 1 219 ? -5.854 4.542 -25.528 1.00 86.81 219 VAL A N 1
ATOM 1795 C CA . VAL A 1 219 ? -4.741 5.488 -25.595 1.00 86.81 219 VAL A CA 1
ATOM 1796 C C . VAL A 1 219 ? -5.335 6.878 -25.647 1.00 86.81 219 VAL A C 1
ATOM 1798 O O . VAL A 1 219 ? -6.067 7.197 -26.586 1.00 86.81 219 VAL A O 1
ATOM 1801 N N . ASP A 1 220 ? -5.003 7.701 -24.658 1.00 89.19 220 ASP A N 1
ATOM 1802 C CA . ASP A 1 220 ? -5.270 9.128 -24.745 1.00 89.19 220 ASP A CA 1
ATOM 1803 C C . ASP A 1 220 ? -4.228 9.772 -25.662 1.00 89.19 220 ASP A C 1
ATOM 1805 O O . ASP A 1 220 ? -3.020 9.735 -25.425 1.00 89.19 220 ASP A O 1
ATOM 1809 N N . LEU A 1 221 ? -4.716 10.327 -26.762 1.00 86.38 221 LEU A N 1
ATOM 1810 C CA . LEU A 1 221 ? -3.908 10.968 -27.791 1.00 86.38 221 LEU A CA 1
ATOM 1811 C C . LEU A 1 221 ? -3.902 12.491 -27.621 1.00 86.38 221 LEU A C 1
ATOM 1813 O O . LEU A 1 221 ? -3.185 13.190 -28.344 1.00 86.38 221 LEU A O 1
ATOM 1817 N N . GLY A 1 222 ? -4.719 13.010 -26.698 1.00 84.94 222 GLY A N 1
ATOM 1818 C CA . GLY A 1 222 ? -4.949 14.429 -26.492 1.00 84.94 222 GLY A CA 1
ATOM 1819 C C . GLY A 1 222 ? -5.245 15.155 -27.806 1.00 84.94 222 GLY A C 1
ATOM 1820 O O . GLY A 1 222 ? -6.156 14.800 -28.552 1.00 84.94 222 GLY A O 1
ATOM 1821 N N . GLY A 1 223 ? -4.438 16.180 -28.098 1.00 82.31 223 GLY A N 1
ATOM 1822 C CA . GLY A 1 223 ? -4.512 16.988 -29.322 1.00 82.31 223 GLY A CA 1
ATOM 1823 C C . GLY A 1 223 ? -3.416 16.693 -30.350 1.00 82.31 223 GLY A C 1
ATOM 1824 O O . GLY A 1 223 ? -3.068 17.584 -31.126 1.00 82.31 223 GLY A O 1
ATOM 1825 N N . LEU A 1 224 ? -2.805 15.502 -30.329 1.00 84.56 224 LEU A N 1
ATOM 1826 C CA . LEU A 1 224 ? -1.677 15.199 -31.211 1.00 84.56 224 LEU A CA 1
ATOM 1827 C C . LEU A 1 224 ? -2.090 15.235 -32.697 1.00 84.56 224 LEU A C 1
ATOM 1829 O O . LEU A 1 224 ? -3.003 14.512 -33.100 1.00 84.56 224 LEU A O 1
ATOM 1833 N N . PRO A 1 225 ? -1.387 16.007 -33.550 1.00 82.38 225 PRO A N 1
ATOM 1834 C CA . PRO A 1 225 ? -1.767 16.186 -34.954 1.00 82.38 225 PRO A CA 1
ATOM 1835 C C . PRO A 1 225 ? -1.464 14.963 -35.835 1.00 82.38 225 PRO A C 1
ATOM 1837 O O . PRO A 1 225 ? -1.977 14.862 -36.946 1.00 82.38 225 PRO A O 1
ATOM 1840 N N . SER A 1 226 ? -0.605 14.048 -35.378 1.00 84.38 226 SER A N 1
ATOM 1841 C CA . SER A 1 226 ? -0.226 12.834 -36.106 1.00 84.38 226 SER A CA 1
ATOM 1842 C C . SER A 1 226 ? 0.226 11.754 -35.129 1.00 84.38 226 SER A C 1
ATOM 1844 O O . SER A 1 226 ? 1.175 11.959 -34.376 1.00 84.38 226 SER A O 1
ATOM 1846 N N . TRP A 1 227 ? -0.408 10.585 -35.187 1.00 88.81 227 TRP A N 1
ATOM 1847 C CA . TRP A 1 227 ? -0.133 9.443 -34.315 1.00 88.81 227 TRP A CA 1
ATOM 1848 C C . TRP A 1 227 ? -0.482 8.127 -35.023 1.00 88.81 227 TRP A C 1
ATOM 1850 O O . TRP A 1 227 ? -1.199 8.112 -36.026 1.00 88.81 227 TRP A O 1
ATOM 1860 N N . ARG A 1 228 ? 0.054 7.009 -34.521 1.00 88.31 228 ARG A N 1
ATOM 1861 C CA . ARG A 1 228 ? -0.332 5.651 -34.933 1.00 88.31 228 ARG A CA 1
ATOM 1862 C C . ARG A 1 228 ? -0.343 4.743 -33.714 1.00 88.31 228 ARG A C 1
ATOM 1864 O O . ARG A 1 228 ? 0.586 4.787 -32.916 1.00 88.31 228 ARG A O 1
ATOM 1871 N N . VAL A 1 229 ? -1.359 3.896 -33.625 1.00 89.81 229 VAL A N 1
ATOM 1872 C CA . VAL A 1 229 ? -1.493 2.845 -32.611 1.00 89.81 229 VAL A CA 1
ATOM 1873 C C . VAL A 1 229 ? -1.819 1.548 -33.339 1.00 89.81 229 VAL A C 1
ATOM 1875 O O . VAL A 1 229 ? -2.542 1.556 -34.335 1.00 89.81 229 VAL A O 1
ATOM 1878 N N . GLY A 1 230 ? -1.266 0.432 -32.876 1.00 88.81 230 GLY A N 1
ATOM 1879 C CA . GLY A 1 230 ? -1.523 -0.867 -33.477 1.00 88.81 230 GLY A CA 1
ATOM 1880 C C . GLY A 1 230 ? -0.803 -1.993 -32.753 1.00 88.81 230 GLY A C 1
ATOM 1881 O O . GLY A 1 230 ? -0.190 -1.789 -31.709 1.00 88.81 230 GLY A O 1
ATOM 1882 N N . VAL A 1 231 ? -0.877 -3.181 -33.344 1.00 89.19 231 VAL A N 1
ATOM 1883 C CA . VAL A 1 231 ? -0.203 -4.388 -32.863 1.00 89.19 231 VAL A CA 1
ATOM 1884 C C . VAL A 1 231 ? 0.889 -4.799 -33.836 1.00 89.19 231 VAL A C 1
ATOM 1886 O O . VAL A 1 231 ? 0.731 -4.678 -35.052 1.00 89.19 231 VAL A O 1
ATOM 1889 N N . VAL A 1 232 ? 1.993 -5.313 -33.303 1.00 87.81 232 VAL A N 1
ATOM 1890 C CA . VAL A 1 232 ? 3.093 -5.855 -34.101 1.00 87.81 232 VAL A CA 1
ATOM 1891 C C . VAL A 1 232 ? 3.268 -7.335 -33.798 1.00 87.81 232 VAL A C 1
ATOM 1893 O O . VAL A 1 232 ? 3.106 -7.783 -32.665 1.00 87.81 232 VAL A O 1
ATOM 1896 N N . ARG A 1 233 ? 3.613 -8.111 -34.826 1.00 86.69 233 ARG A N 1
ATOM 1897 C CA . ARG A 1 233 ? 4.034 -9.498 -34.652 1.00 86.69 233 ARG A CA 1
ATOM 1898 C C . ARG A 1 233 ? 5.533 -9.522 -34.398 1.00 86.69 233 ARG A C 1
ATOM 1900 O O . ARG A 1 233 ? 6.295 -9.116 -35.273 1.00 86.69 233 ARG A O 1
ATOM 1907 N N . LEU A 1 234 ? 5.948 -10.045 -33.249 1.00 76.88 234 LEU A N 1
ATOM 1908 C CA . LEU A 1 234 ? 7.362 -10.287 -32.995 1.00 76.88 234 LEU A CA 1
ATOM 1909 C C . LEU A 1 234 ? 7.843 -11.397 -33.939 1.00 76.88 234 LEU A C 1
ATOM 1911 O O . LEU A 1 234 ? 7.322 -12.515 -33.917 1.00 76.88 234 LEU A O 1
ATOM 1915 N N . ARG A 1 235 ? 8.806 -11.085 -34.805 1.00 72.94 235 ARG A N 1
ATOM 1916 C CA . ARG A 1 235 ? 9.560 -12.115 -35.517 1.00 72.94 235 ARG A CA 1
ATOM 1917 C C . ARG A 1 235 ? 10.701 -12.529 -34.600 1.00 72.94 235 ARG A C 1
ATOM 1919 O O . ARG A 1 235 ? 11.552 -11.709 -34.286 1.00 72.94 235 ARG A O 1
ATOM 1926 N N . GLN A 1 236 ? 10.682 -13.774 -34.132 1.00 54.94 236 GLN A N 1
ATOM 1927 C CA . GLN A 1 236 ? 11.887 -14.366 -33.566 1.00 54.94 236 GLN A CA 1
ATOM 1928 C C . GLN A 1 236 ? 12.846 -14.583 -34.731 1.00 54.94 236 GLN A C 1
ATOM 1930 O O . GLN A 1 236 ? 12.570 -15.415 -35.597 1.00 54.94 236 GLN A O 1
ATOM 1935 N N . ASP A 1 237 ? 13.936 -13.822 -34.772 1.00 48.97 237 ASP A N 1
ATOM 1936 C CA . ASP A 1 237 ? 15.064 -14.171 -35.623 1.00 48.97 237 ASP A CA 1
ATOM 1937 C C . ASP A 1 237 ? 15.632 -15.488 -35.088 1.00 48.97 237 ASP A C 1
ATOM 1939 O O . ASP A 1 237 ? 16.393 -15.536 -34.121 1.00 48.97 237 ASP A O 1
ATOM 1943 N N . THR A 1 238 ? 15.222 -16.599 -35.699 1.00 39.34 238 THR A N 1
ATOM 1944 C CA . THR A 1 238 ? 16.016 -17.821 -35.658 1.00 39.34 238 THR A CA 1
ATOM 1945 C C . THR A 1 238 ? 17.332 -17.470 -36.325 1.00 39.34 238 THR A C 1
ATOM 1947 O O . THR A 1 238 ? 17.361 -17.263 -37.537 1.00 39.34 238 THR A O 1
ATOM 1950 N N . GLY A 1 239 ? 18.386 -17.325 -35.521 1.00 43.91 239 GLY A N 1
ATOM 1951 C CA . GLY A 1 239 ? 19.714 -16.971 -35.995 1.00 43.91 239 GLY A CA 1
ATOM 1952 C C . GLY A 1 239 ? 20.102 -17.788 -37.223 1.00 43.91 239 GLY A C 1
ATOM 1953 O O . GLY A 1 239 ? 20.246 -19.005 -37.148 1.00 43.91 239 GLY A O 1
ATOM 1954 N N . ALA A 1 240 ? 20.260 -17.098 -38.344 1.00 32.25 240 ALA A N 1
ATOM 1955 C CA . ALA A 1 240 ? 20.944 -17.587 -39.523 1.00 32.25 240 ALA A CA 1
ATOM 1956 C C . ALA A 1 240 ? 21.422 -16.368 -40.313 1.00 32.25 240 ALA A C 1
ATOM 1958 O O . ALA A 1 240 ? 20.624 -15.692 -40.945 1.00 32.25 240 ALA A O 1
ATOM 1959 N N . GLU A 1 241 ? 22.722 -16.111 -40.160 1.00 33.28 241 GLU A N 1
ATOM 1960 C CA . GLU A 1 241 ? 23.679 -15.656 -41.173 1.00 33.28 241 GLU A CA 1
ATOM 1961 C C . GLU A 1 241 ? 23.335 -14.423 -42.024 1.00 33.28 241 GLU A C 1
ATOM 1963 O O . GLU A 1 241 ? 22.260 -14.258 -42.586 1.00 33.28 241 GLU A O 1
ATOM 1968 N N . GLY A 1 242 ? 24.318 -13.524 -42.103 1.00 34.38 242 GLY A N 1
ATOM 1969 C CA . GLY A 1 242 ? 24.167 -12.205 -42.699 1.00 34.38 242 GLY A CA 1
ATOM 1970 C C . GLY A 1 242 ? 23.707 -12.222 -44.150 1.00 34.38 242 GLY A C 1
ATOM 1971 O O . GLY A 1 242 ? 23.858 -13.215 -44.840 1.00 34.38 242 GLY A O 1
ATOM 1972 N N . HIS A 1 243 ? 23.233 -11.073 -44.620 1.00 31.11 243 HIS A N 1
ATOM 1973 C CA . HIS A 1 243 ? 23.779 -10.408 -45.800 1.00 31.11 243 HIS A CA 1
ATOM 1974 C C . HIS A 1 243 ? 23.199 -8.989 -45.917 1.00 31.11 243 HIS A C 1
ATOM 1976 O O . HIS A 1 243 ? 21.987 -8.817 -45.958 1.00 31.11 243 HIS A O 1
ATOM 1982 N N . SER A 1 244 ? 24.145 -8.042 -45.992 1.00 31.20 244 SER A N 1
ATOM 1983 C CA . SER A 1 244 ? 24.145 -6.733 -46.674 1.00 31.20 244 SER A CA 1
ATOM 1984 C C . SER A 1 244 ? 23.093 -5.676 -46.345 1.00 31.20 244 SER A C 1
ATOM 1986 O O . SER A 1 244 ? 21.935 -5.802 -46.786 1.00 31.20 244 SER A O 1
#

Foldseek 3Di:
DCVVVVVVVVVVVVVVVVVVVVVVVVLVVLVVVVCVVVVVVVVVLVVVVVVVVVVLVVVLVVVLVVVQVVLVVVLVVVVVVLVVVVVVLVVVVVVLVVVVVVLVPDDPVSNVVCVVVNVVVVVPRDDRDDDDPPSDRDPCVRPPCNVVVSVVVSVVVDDDDPWFWDPLQFAQQWDADSVRQDIDGNVDGDPRDRPNYDDPDRDTDIPDDDDDDDDDDDDDPDPPPDDDDDDDDDDDPPDDDDDD

Radius of gyration: 42.87 Å; chains: 1; bounding box: 102×35×130 Å

Organism: Mustela putorius furo (NCBI:txid9669)